Protein 2PLG (pdb70)

Radius of gyration: 21.11 Å; Cα contacts (8 Å, |Δi|>4): 577; chains: 2; bounding box: 69×54×71 Å

CATH classification: 3.30.1460.10

Nearest PDB structures (foldseek):
  2plg-assembly1_A  TM=1.002E+00  e=2.670E-29  Synechococcus elongatus
  2plg-assembly1_B  TM=9.437E-01  e=3.147E-24  Synechococcus elongatus
  3kxy-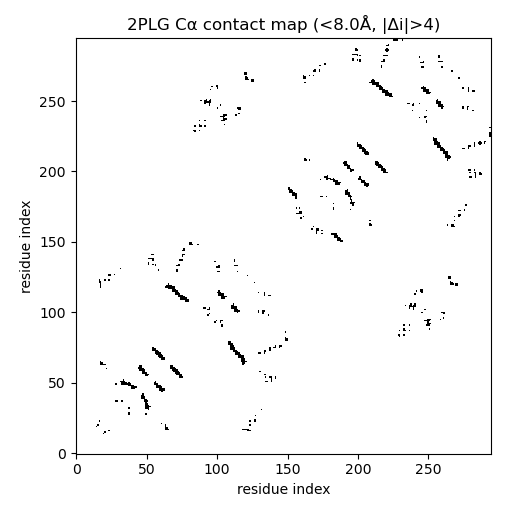assembly1_G  TM=6.150E-01  e=4.295E-05  Pseudomonas aeruginosa
  4g6t-assembly1_A  TM=5.976E-01  e=5.381E-04  Pseudomonas syringae pv. tomato str. DC3000
  3epu-assembly1_A  TM=5.842E-01  e=8.577E-03  Salmonella enterica subsp. enterica serovar Typhimurium

Structure (mmCIF, N/CA/C/O backbone):
data_2PLG
#
_entry.id   2PLG
#
_cell.length_a   98.185
_cell.length_b   98.185
_cell.length_c   144.679
_cell.angle_alpha   90.00
_cell.angle_beta   90.00
_cell.angle_gamma   90.00
#
_symmetry.space_group_name_H-M   'P 41 21 2'
#
loop_
_entity.id
_entity.type
_entity.pdbx_description
1 polymer 'Tll0839 protein'
2 water water
#
loop_
_atom_site.group_PDB
_atom_site.id
_atom_site.type_symbol
_atom_site.label_atom_id
_atom_site.label_alt_id
_atom_site.label_comp_id
_atom_site.label_asym_id
_atom_site.label_entity_id
_atom_site.label_seq_id
_atom_site.pdbx_PDB_ins_code
_atom_site.Cartn_x
_atom_site.Cartn_y
_atom_site.Cartn_z
_atom_site.occupancy
_atom_site.B_iso_or_equiv
_atom_site.auth_seq_id
_atom_site.auth_comp_id
_atom_site.auth_asym_id
_atom_site.auth_atom_id
_atom_site.pdbx_PDB_model_num
ATOM 1 N N . LEU A 1 3 ? -21.279 17.167 -31.600 1.00 49.94 3 LEU A N 1
ATOM 2 C CA . LEU A 1 3 ? -21.185 16.422 -30.308 1.00 51.21 3 LEU A CA 1
ATOM 3 C C . LEU A 1 3 ? -19.962 16.893 -29.496 1.00 51.44 3 LEU A C 1
ATOM 4 O O . LEU A 1 3 ? -18.816 16.653 -29.891 1.00 51.53 3 LEU A O 1
ATOM 9 N N . THR A 1 4 ? -20.208 17.570 -28.371 1.00 50.97 4 THR A N 1
ATOM 10 C CA . THR A 1 4 ? -19.137 18.084 -27.513 1.00 49.23 4 THR A CA 1
ATOM 11 C C . THR A 1 4 ? -18.296 16.965 -26.898 1.00 49.27 4 THR A C 1
ATOM 12 O O . THR A 1 4 ? -18.832 15.937 -26.488 1.00 48.74 4 THR A O 1
ATOM 24 N N . VAL A 1 6 ? -14.825 16.197 -24.135 1.00 41.56 6 VAL A N 1
ATOM 25 C CA . VAL A 1 6 ? -13.926 16.744 -23.133 1.00 38.37 6 VAL A CA 1
ATOM 26 C C . 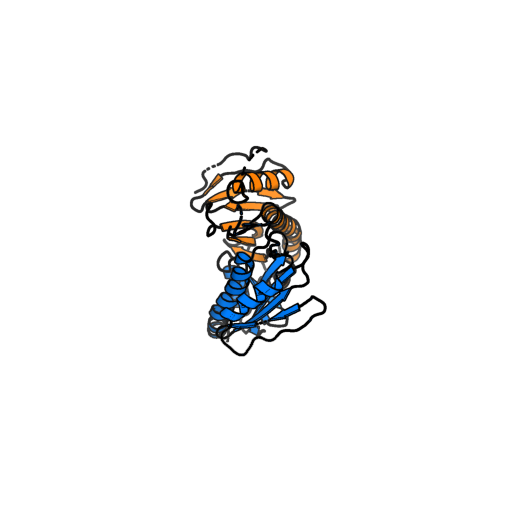VAL A 1 6 ? -12.875 15.692 -22.793 1.00 38.06 6 VAL A C 1
ATOM 27 O O . VAL A 1 6 ? -13.134 14.759 -22.033 1.00 37.50 6 VAL A O 1
ATOM 31 N N . SER A 1 7 ? -11.687 15.852 -23.374 1.00 37.90 7 SER A N 1
ATOM 32 C CA . SER A 1 7 ? -10.566 14.932 -23.158 1.00 38.36 7 SER A CA 1
ATOM 33 C C . SER A 1 7 ? -10.169 14.729 -21.706 1.00 37.02 7 SER A C 1
ATOM 34 O O . SER A 1 7 ? -9.943 13.608 -21.268 1.00 37.07 7 SER A O 1
ATOM 37 N N . GLU A 1 8 ? -10.065 15.824 -20.971 1.00 36.29 8 GLU A N 1
ATOM 38 C CA . GLU A 1 8 ? -9.654 15.765 -19.584 1.00 36.48 8 GLU A CA 1
ATOM 39 C C . GLU A 1 8 ? -10.725 16.318 -18.656 1.00 35.19 8 GLU A C 1
ATOM 40 O O . GLU A 1 8 ? -10.814 17.524 -18.450 1.00 34.87 8 GLU A O 1
ATOM 46 N N . VAL A 1 9 ? -11.531 15.423 -18.099 1.00 33.87 9 VAL A N 1
ATOM 47 C CA . VAL A 1 9 ? -12.602 15.804 -17.198 1.00 32.28 9 VAL A CA 1
ATOM 48 C C . VAL A 1 9 ? -12.055 16.426 -15.928 1.00 31.61 9 VAL A C 1
ATOM 49 O O . VAL A 1 9 ? -12.756 17.159 -15.238 1.00 31.93 9 VAL A O 1
ATOM 53 N N . GLN A 1 10 ? -10.805 16.123 -15.604 1.00 30.82 10 GLN A N 1
ATOM 54 C CA . GLN A 1 10 ? -10.182 16.700 -14.417 1.00 30.10 10 GLN A CA 1
ATOM 55 C C . GLN A 1 10 ? -8.683 16.894 -14.631 1.00 29.32 10 GLN A C 1
ATOM 56 O O . GLN A 1 10 ? -7.864 16.136 -14.125 1.00 28.19 10 GLN A O 1
ATOM 62 N N . PRO A 1 11 ? -8.314 17.935 -15.392 1.00 28.95 11 PRO A N 1
ATOM 63 C CA . PRO A 1 11 ? -6.921 18.257 -15.700 1.00 29.17 11 PRO A CA 1
ATOM 64 C C . PRO A 1 11 ? -5.976 18.331 -14.500 1.00 29.45 11 PRO A C 1
ATOM 65 O O . PRO A 1 11 ? -4.886 17.775 -14.533 1.00 30.11 11 PRO A O 1
ATOM 69 N N . VAL A 1 12 ? -6.380 19.013 -13.442 1.00 29.84 12 VAL A N 1
ATOM 70 C CA . VAL A 1 12 ? -5.528 19.102 -12.266 1.00 30.18 12 VAL A CA 1
ATOM 71 C C . VAL A 1 12 ? -6.337 18.825 -11.015 1.00 32.26 12 VAL A C 1
ATOM 72 O O . VAL A 1 12 ? -7.564 18.885 -11.018 1.00 32.70 12 VAL A O 1
ATOM 76 N N . SER A 1 13 ? -5.644 18.527 -9.935 1.00 33.79 13 SER A N 1
ATOM 77 C CA . SER A 1 13 ? -6.331 18.219 -8.711 1.00 35.56 13 SER A CA 1
ATOM 78 C C . SER A 1 13 ? -5.443 18.493 -7.515 1.00 37.17 13 SER A C 1
ATOM 79 O O . SER A 1 13 ? -4.219 18.460 -7.618 1.00 38.04 13 SER A O 1
ATOM 82 N N . PRO A 1 14 ? -6.051 18.794 -6.360 1.00 38.82 14 PRO A N 1
ATOM 83 C CA . PRO A 1 14 ? -5.242 19.061 -5.167 1.00 39.58 14 PRO A CA 1
ATOM 84 C C . PRO A 1 14 ? -4.365 17.846 -4.870 1.00 40.96 14 PRO A C 1
ATOM 85 O O . PRO A 1 14 ? -4.860 16.762 -4.559 1.00 41.25 14 PRO A O 1
ATOM 89 N N . ALA A 1 15 ? -3.058 18.033 -5.000 1.00 42.42 15 ALA A N 1
ATOM 90 C CA . ALA A 1 15 ? -2.115 16.958 -4.762 1.00 43.41 15 ALA A CA 1
ATOM 91 C C . ALA A 1 15 ? -2.132 16.586 -3.285 1.00 44.63 15 ALA A C 1
ATOM 92 O O . ALA A 1 15 ? -2.169 17.467 -2.418 1.00 45.07 15 ALA A O 1
ATOM 94 N N . SER A 1 16 ? -2.150 15.287 -2.997 1.00 45.55 16 SER A N 1
ATOM 95 C CA . SER A 1 16 ? -2.101 14.835 -1.612 1.00 46.55 16 SER A CA 1
ATOM 96 C C . SER A 1 16 ? -0.605 14.609 -1.474 1.00 46.22 16 SER A C 1
ATOM 97 O O . SER A 1 16 ? -0.075 13.554 -1.838 1.00 45.27 16 SER A O 1
ATOM 100 N N . LEU A 1 17 ? 0.063 15.650 -0.984 1.00 46.52 17 LEU A N 1
ATOM 101 C CA . LEU A 1 17 ? 1.509 15.673 -0.838 1.00 46.23 17 LEU A CA 1
ATOM 102 C C . LEU A 1 17 ? 2.118 15.035 0.401 1.00 47.57 17 LEU A C 1
ATOM 103 O O . LEU A 1 17 ? 1.766 15.381 1.540 1.00 48.04 17 LEU A O 1
ATOM 108 N N . ASP A 1 18 ? 3.052 14.116 0.171 1.00 47.81 18 ASP A N 1
ATOM 109 C CA . ASP A 1 18 ? 3.769 13.495 1.271 1.00 48.80 18 ASP A CA 1
ATOM 110 C C . ASP A 1 18 ? 4.460 14.676 1.960 1.00 47.95 18 ASP A C 1
ATOM 111 O O . ASP A 1 18 ? 5.036 15.519 1.280 1.00 47.43 18 ASP A O 1
ATOM 116 N N . ALA A 1 19 ? 4.380 14.762 3.286 1.00 47.71 19 ALA A N 1
ATOM 117 C CA . ALA A 1 19 ? 5.019 15.868 4.009 1.00 47.16 19 ALA A CA 1
ATOM 118 C C . ALA A 1 19 ? 6.349 15.396 4.599 1.00 46.54 19 ALA A C 1
ATOM 119 O O . ALA A 1 19 ? 6.511 14.211 4.920 1.00 47.04 19 ALA A O 1
ATOM 121 N N . PRO A 1 20 ? 7.326 16.311 4.745 1.00 45.04 20 PRO A N 1
ATOM 122 C CA . PRO A 1 20 ? 8.615 15.903 5.300 1.00 44.08 20 PRO A CA 1
ATOM 123 C C . PRO A 1 20 ? 8.550 15.378 6.736 1.00 43.24 20 PRO A C 1
ATOM 124 O O . PRO A 1 20 ? 9.343 14.525 7.124 1.00 42.28 20 PRO A O 1
ATOM 128 N N . LEU A 1 21 ? 7.598 15.875 7.516 1.00 42.92 21 LEU A N 1
ATOM 129 C CA . LEU A 1 21 ? 7.458 15.432 8.901 1.00 42.36 21 LEU A CA 1
ATOM 130 C C . LEU A 1 21 ? 6.918 14.004 8.980 1.00 41.72 21 LEU A C 1
ATOM 131 O O . LEU A 1 21 ? 7.545 13.125 9.578 1.00 41.85 21 LEU A O 1
ATOM 136 N N . GLU A 1 22 ? 5.753 13.774 8.381 1.00 40.32 22 GLU A N 1
ATOM 137 C CA . GLU A 1 22 ? 5.152 12.446 8.401 1.00 40.27 22 GLU A CA 1
ATOM 138 C C . GLU A 1 22 ? 5.914 11.447 7.549 1.00 38.49 22 GLU A C 1
ATOM 139 O O . GLU A 1 22 ? 5.755 10.246 7.721 1.00 38.51 22 GLU A O 1
ATOM 145 N N . ASN A 1 23 ? 6.736 11.933 6.626 1.00 36.54 23 ASN A N 1
ATOM 146 C CA . ASN A 1 23 ? 7.478 11.036 5.753 1.00 35.19 23 ASN A CA 1
ATOM 147 C C . ASN A 1 23 ? 8.988 11.116 5.889 1.00 33.40 23 ASN A C 1
ATOM 148 O O . ASN A 1 23 ? 9.710 10.865 4.929 1.00 33.27 23 ASN A O 1
ATOM 153 N N . ALA A 1 24 ? 9.475 11.450 7.076 1.00 31.52 24 ALA A N 1
ATOM 154 C CA . ALA A 1 24 ? 10.911 11.548 7.267 1.00 29.48 24 ALA A CA 1
ATOM 155 C C . ALA A 1 24 ? 11.593 10.236 6.898 1.00 28.30 24 ALA A C 1
ATOM 156 O O . ALA A 1 24 ? 12.714 10.245 6.407 1.00 27.80 24 ALA A O 1
ATOM 158 N N . VAL A 1 25 ? 10.911 9.113 7.114 1.00 27.26 25 VAL A N 1
ATOM 159 C CA . VAL A 1 25 ? 11.474 7.802 6.800 1.00 26.62 25 VAL A CA 1
ATOM 160 C C . VAL A 1 25 ? 11.844 7.628 5.330 1.00 26.99 25 VAL A C 1
ATOM 161 O O . VAL A 1 25 ? 12.989 7.314 5.007 1.00 27.16 25 VAL A O 1
ATOM 165 N N . GLU A 1 26 ? 10.880 7.815 4.438 1.00 27.52 26 GLU A N 1
ATOM 166 C CA . GLU A 1 26 ? 11.157 7.658 3.020 1.00 29.20 26 GLU A CA 1
ATOM 167 C C . GLU A 1 26 ? 12.303 8.591 2.591 1.00 28.75 26 GLU A C 1
ATOM 168 O O . GLU A 1 26 ? 13.135 8.233 1.743 1.00 28.59 26 GLU A O 1
ATOM 174 N N . ILE A 1 27 ? 12.375 9.769 3.199 1.00 27.70 27 ILE A N 1
ATOM 175 C CA . ILE A 1 27 ? 13.437 10.705 2.850 1.00 27.72 27 ILE A CA 1
ATOM 176 C C . ILE A 1 27 ? 14.794 10.244 3.354 1.00 28.51 27 ILE A C 1
ATOM 177 O O . ILE A 1 27 ? 15.776 10.297 2.618 1.00 29.99 27 ILE A O 1
ATOM 182 N N . ILE A 1 28 ? 14.855 9.796 4.604 1.00 28.15 28 ILE A N 1
ATOM 183 C CA . ILE A 1 28 ? 16.108 9.311 5.170 1.00 27.38 28 ILE A CA 1
ATOM 184 C C . ILE A 1 28 ? 16.605 8.147 4.321 1.00 27.57 28 ILE A C 1
ATOM 185 O O . ILE A 1 28 ? 17.802 8.015 4.057 1.00 29.20 28 ILE A O 1
ATOM 190 N N . GLU A 1 29 ? 15.668 7.322 3.870 1.00 28.59 29 GLU A N 1
ATOM 191 C CA . GLU A 1 29 ? 15.996 6.161 3.054 1.00 29.32 29 GLU A CA 1
ATOM 192 C C . GLU A 1 29 ? 16.565 6.477 1.671 1.00 28.16 29 GLU A C 1
ATOM 193 O O . GLU A 1 29 ? 17.539 5.850 1.247 1.00 27.09 29 GLU A O 1
ATOM 199 N N . THR A 1 30 ? 15.974 7.435 0.962 1.00 26.90 30 THR A N 1
ATOM 200 C CA . THR A 1 30 ? 16.490 7.753 -0.361 1.00 26.61 30 THR A CA 1
ATOM 201 C C . THR A 1 30 ? 17.793 8.507 -0.210 1.00 26.30 30 THR A C 1
ATOM 202 O O . THR A 1 30 ? 18.636 8.473 -1.098 1.00 27.93 30 THR A O 1
ATOM 206 N N . VAL A 1 31 ? 17.974 9.172 0.923 1.00 24.93 31 VAL A N 1
ATOM 207 C CA . VAL A 1 31 ? 19.218 9.888 1.155 1.00 24.26 31 VAL A CA 1
ATOM 208 C C . VAL A 1 31 ? 20.339 8.895 1.429 1.00 25.55 31 VAL A C 1
ATOM 209 O O . VAL A 1 31 ? 21.407 8.996 0.851 1.00 26.99 31 VAL A O 1
ATOM 213 N N . ILE A 1 32 ? 20.092 7.923 2.300 1.00 26.60 32 ILE A N 1
ATOM 214 C CA . ILE A 1 32 ? 21.106 6.928 2.624 1.00 27.06 32 ILE A CA 1
ATOM 215 C C . ILE A 1 32 ? 21.370 6.046 1.408 1.00 27.77 32 ILE A C 1
ATOM 216 O O . ILE A 1 32 ? 22.482 5.568 1.195 1.00 28.93 32 ILE A O 1
ATOM 221 N N . SER A 1 33 ? 20.336 5.841 0.608 1.00 27.60 33 SER A N 1
ATOM 222 C CA . SER A 1 33 ? 20.449 5.026 -0.591 1.00 27.79 33 SER A CA 1
ATOM 223 C C . SER A 1 33 ? 21.560 5.520 -1.518 1.00 28.09 33 SER A C 1
ATOM 224 O O . SER A 1 33 ? 22.274 4.720 -2.121 1.00 28.50 33 SER A O 1
ATOM 227 N N . SER A 1 34 ? 21.713 6.839 -1.624 1.00 28.08 34 SER A N 1
ATOM 228 C CA . SER A 1 34 ? 22.739 7.415 -2.489 1.00 27.27 34 SER A CA 1
ATOM 229 C C . SER A 1 34 ? 24.040 7.790 -1.792 1.00 27.33 34 SER A C 1
ATOM 230 O O . SER A 1 34 ? 25.096 7.811 -2.415 1.00 27.23 34 SER A O 1
ATOM 233 N N . LEU A 1 35 ? 23.971 8.073 -0.498 1.00 26.57 35 LEU A N 1
ATOM 234 C CA . LEU A 1 35 ? 25.153 8.484 0.233 1.00 25.92 35 LEU A CA 1
ATOM 235 C C . LEU A 1 35 ? 26.081 7.352 0.633 1.00 26.43 35 LEU A C 1
ATOM 236 O O . LEU A 1 35 ? 27.298 7.506 0.598 1.00 26.49 35 LEU A O 1
ATOM 241 N N . HIS A 1 36 ? 25.513 6.208 0.992 1.00 26.48 36 HIS A N 1
ATOM 242 C CA . HIS A 1 36 ? 26.322 5.083 1.435 1.00 27.16 36 HIS A CA 1
ATOM 243 C C . HIS A 1 36 ? 27.277 4.521 0.392 1.00 28.82 36 HIS A C 1
ATOM 244 O O . HIS A 1 36 ? 26.965 4.442 -0.792 1.00 28.47 36 HIS A O 1
ATOM 251 N N . GLN A 1 37 ? 28.460 4.156 0.871 1.00 30.39 37 GLN A N 1
ATOM 252 C CA . GLN A 1 37 ? 29.522 3.572 0.071 1.00 32.14 37 GLN A CA 1
ATOM 253 C C . GLN A 1 37 ? 29.952 2.316 0.819 1.00 33.14 37 GLN A C 1
ATOM 254 O O . GLN A 1 37 ? 31.010 2.292 1.447 1.00 36.28 37 GLN A O 1
ATOM 260 N N . GLY A 1 38 ? 29.134 1.278 0.784 1.00 33.21 38 GLY A N 1
ATOM 261 C CA . GLY A 1 38 ? 29.502 0.058 1.477 1.00 31.75 38 GLY A CA 1
ATOM 262 C C . GLY A 1 38 ? 28.451 -1.015 1.304 1.00 31.52 38 GLY A C 1
ATOM 263 O O . GLY A 1 38 ? 27.820 -1.108 0.249 1.00 31.96 38 GLY A O 1
ATOM 264 N N . ASP A 1 39 ? 28.254 -1.824 2.339 1.00 30.77 39 ASP A N 1
ATOM 265 C CA . ASP A 1 39 ? 27.263 -2.883 2.279 1.00 29.35 39 ASP A CA 1
ATOM 266 C C . ASP A 1 39 ? 25.874 -2.298 2.254 1.00 28.85 39 ASP A C 1
ATOM 267 O O . ASP A 1 39 ? 25.680 -1.129 2.571 1.00 31.20 39 ASP A O 1
ATOM 272 N N . ALA A 1 40 ? 24.904 -3.105 1.857 1.00 27.23 40 ALA A N 1
ATOM 273 C CA . ALA A 1 40 ? 23.537 -2.636 1.848 1.00 26.14 40 ALA A CA 1
ATOM 274 C C . ALA A 1 40 ? 23.282 -2.158 3.273 1.00 26.53 40 ALA A C 1
ATOM 275 O O . ALA A 1 40 ? 23.510 -2.892 4.233 1.00 27.67 40 ALA A O 1
ATOM 277 N N . PRO A 1 41 ? 22.854 -0.902 3.431 1.00 25.95 41 PRO A N 1
ATOM 278 C CA . PRO A 1 41 ? 22.584 -0.380 4.767 1.00 25.34 41 PRO A CA 1
ATOM 279 C C . PRO A 1 41 ? 21.679 -1.312 5.574 1.00 25.13 41 PRO A C 1
ATOM 280 O O . PRO A 1 41 ? 20.876 -2.054 5.016 1.00 24.54 41 PRO A O 1
ATOM 284 N N . LEU A 1 42 ? 21.817 -1.263 6.890 1.00 24.87 42 LEU A N 1
ATOM 285 C CA . LEU A 1 42 ? 21.011 -2.087 7.769 1.00 25.66 42 LEU A CA 1
ATOM 286 C C . LEU A 1 42 ? 19.968 -1.206 8.444 1.00 26.90 42 LEU A C 1
ATOM 287 O O . LEU A 1 42 ? 20.130 0.007 8.516 1.00 27.61 42 LEU A O 1
ATOM 292 N N . VAL A 1 43 ? 18.889 -1.805 8.925 1.00 27.68 43 VAL A N 1
ATOM 293 C CA . VAL A 1 43 ? 17.851 -1.045 9.607 1.00 28.35 43 VAL A CA 1
ATOM 294 C C . VAL A 1 43 ? 17.314 -1.862 10.784 1.00 30.78 43 VAL A C 1
ATOM 295 O O . VAL A 1 43 ? 17.251 -3.088 10.718 1.00 31.22 43 VAL A O 1
ATOM 299 N N . GLY A 1 44 ? 16.943 -1.176 11.860 1.00 32.73 44 GLY A N 1
ATOM 300 C CA . GLY A 1 44 ? 16.417 -1.844 13.034 1.00 35.43 44 GLY A CA 1
ATOM 301 C C . GLY A 1 44 ? 15.530 -0.924 13.853 1.00 39.26 44 GLY A C 1
ATOM 302 O O . GLY A 1 44 ? 15.337 0.235 13.498 1.00 38.86 44 GLY A O 1
ATOM 303 N N . GLN A 1 45 ? 14.985 -1.447 14.947 1.00 43.45 45 GLN A N 1
ATOM 304 C CA . GLN A 1 45 ? 14.117 -0.693 15.856 1.00 46.76 45 GLN A CA 1
ATOM 305 C C . GLN A 1 45 ? 14.729 -0.617 17.258 1.00 48.97 45 GLN A C 1
ATOM 306 O O . GLN A 1 45 ? 15.151 -1.629 17.817 1.00 50.10 45 GLN A O 1
ATOM 312 N N . THR A 1 46 ? 14.785 0.588 17.814 1.00 51.44 46 THR A N 1
ATOM 313 C CA . THR A 1 46 ? 15.305 0.806 19.161 1.00 53.96 46 THR A CA 1
ATOM 314 C C . THR A 1 46 ? 14.111 1.296 19.990 1.00 55.63 46 THR A C 1
ATOM 315 O O . THR A 1 46 ? 13.093 1.723 19.415 1.00 55.42 46 THR A O 1
ATOM 319 N N . ASP A 1 47 ? 14.198 1.222 21.323 1.00 56.87 47 ASP A N 1
ATOM 320 C CA . ASP A 1 47 ? 13.061 1.707 22.108 1.00 57.64 47 ASP A CA 1
ATOM 321 C C . ASP A 1 47 ? 12.887 3.196 21.825 1.00 56.77 47 ASP A C 1
ATOM 322 O O . ASP A 1 47 ? 11.798 3.757 22.006 1.00 56.69 47 ASP A O 1
ATOM 327 N N . SER A 1 48 ? 13.959 3.824 21.349 1.00 54.95 48 SER A N 1
ATOM 328 C CA . SER A 1 48 ? 13.913 5.235 21.008 1.00 53.43 48 SER A CA 1
ATOM 329 C C . SER A 1 48 ? 13.550 5.447 19.529 1.00 50.86 48 SER A C 1
ATOM 330 O O . SER A 1 48 ? 13.671 6.566 19.036 1.00 51.75 48 SER A O 1
ATOM 333 N N . GLY A 1 49 ? 13.129 4.389 18.826 1.00 47.53 49 GLY A N 1
ATOM 334 C CA . GLY A 1 49 ? 12.725 4.535 17.428 1.00 43.43 49 GLY A CA 1
ATOM 335 C C . GLY A 1 49 ? 13.438 3.746 16.335 1.00 40.89 49 GLY A C 1
ATOM 336 O O . GLY A 1 49 ? 14.236 2.864 16.606 1.00 41.56 49 GLY A O 1
ATOM 337 N N . LYS A 1 50 ? 13.136 4.060 15.081 1.00 38.63 50 LYS A N 1
ATOM 338 C CA . LYS A 1 50 ? 13.767 3.398 13.939 1.00 36.19 50 LYS A CA 1
ATOM 339 C C . LYS A 1 50 ? 15.252 3.817 13.887 1.00 34.00 50 LYS A C 1
ATOM 340 O O . LYS A 1 50 ? 15.612 4.899 14.342 1.00 33.89 50 LYS A O 1
ATOM 346 N N . ILE A 1 51 ? 16.117 2.967 13.344 1.00 30.99 51 ILE A N 1
ATOM 347 C CA . ILE A 1 51 ? 17.533 3.308 13.261 1.00 29.25 51 ILE A CA 1
ATOM 348 C C . ILE A 1 51 ? 18.187 2.669 12.043 1.00 27.87 51 ILE A C 1
ATOM 349 O O . ILE A 1 51 ? 17.879 1.541 11.690 1.00 27.39 51 ILE A O 1
ATOM 354 N N . TRP A 1 52 ? 19.080 3.405 11.393 1.00 27.36 52 TRP A N 1
ATOM 355 C CA . TRP A 1 52 ? 19.768 2.907 10.205 1.00 25.25 52 TRP A CA 1
ATOM 356 C C . TRP A 1 52 ? 21.274 2.936 10.386 1.00 26.28 52 TRP A C 1
ATOM 357 O O . TRP A 1 52 ? 21.809 3.838 11.028 1.00 26.05 52 TRP A O 1
ATOM 376 N N . PHE A 1 54 ? 24.941 2.537 8.114 1.00 25.56 54 PHE A N 1
ATOM 377 C CA . PHE A 1 54 ? 25.581 2.468 6.806 1.00 23.60 54 PHE A CA 1
ATOM 378 C C . PHE A 1 54 ? 27.023 2.935 6.899 1.00 24.62 54 PHE A C 1
ATOM 379 O O . PHE A 1 54 ? 27.473 3.422 7.940 1.00 24.17 54 PHE A O 1
ATOM 387 N N . ARG A 1 55 ? 27.754 2.767 5.806 1.00 25.92 55 ARG A N 1
ATOM 388 C CA . ARG A 1 55 ? 29.146 3.168 5.756 1.00 26.52 55 ARG A CA 1
ATOM 389 C C . ARG A 1 55 ? 29.404 4.279 4.754 1.00 26.35 55 ARG A C 1
ATOM 390 O O . ARG A 1 55 ? 28.892 4.265 3.642 1.00 27.24 55 ARG A O 1
ATOM 398 N N . TYR A 1 56 ? 30.191 5.258 5.172 1.00 25.99 56 TYR A N 1
ATOM 399 C CA . TYR A 1 56 ? 30.573 6.352 4.303 1.00 25.51 56 TYR A CA 1
ATOM 400 C C . TYR A 1 56 ? 32.075 6.468 4.477 1.00 24.45 56 TYR A C 1
ATOM 401 O O . TYR A 1 56 ? 32.554 6.793 5.556 1.00 23.31 56 TYR A O 1
ATOM 410 N N . GLY A 1 57 ? 32.820 6.202 3.413 1.00 24.45 57 GLY A N 1
ATOM 411 C CA . GLY A 1 57 ? 34.263 6.260 3.511 1.00 24.09 57 GLY A CA 1
ATOM 412 C C . GLY A 1 57 ? 34.704 5.220 4.522 1.00 25.52 57 GLY A C 1
ATOM 413 O O . GLY A 1 57 ? 34.303 4.052 4.446 1.00 24.49 57 GLY A O 1
ATOM 414 N N . SER A 1 58 ? 35.508 5.652 5.486 1.00 25.05 58 SER A N 1
ATOM 415 C CA . SER A 1 58 ? 36.019 4.770 6.517 1.00 25.74 58 SER A CA 1
ATOM 416 C C . SER A 1 58 ? 35.167 4.763 7.789 1.00 27.07 58 SER A C 1
ATOM 417 O O . SER A 1 58 ? 35.493 4.063 8.744 1.00 28.01 58 SER A O 1
ATOM 420 N N . ALA A 1 59 ? 34.071 5.518 7.795 1.00 25.44 59 ALA A N 1
ATOM 421 C CA . ALA A 1 59 ? 33.220 5.616 8.979 1.00 23.53 59 ALA A CA 1
ATOM 422 C C . ALA A 1 59 ? 31.876 4.897 8.910 1.00 22.83 59 ALA A C 1
ATOM 423 O O . ALA A 1 59 ? 31.341 4.647 7.837 1.00 21.62 59 ALA A O 1
ATOM 425 N N . GLU A 1 60 ? 31.350 4.568 10.088 1.00 23.58 60 GLU A N 1
ATOM 426 C CA . GLU A 1 60 ? 30.061 3.897 10.242 1.00 23.64 60 GLU A CA 1
ATOM 427 C C . GLU A 1 60 ? 29.152 5.004 10.755 1.00 23.90 60 GLU A C 1
ATOM 428 O O . GLU A 1 60 ? 29.468 5.671 11.737 1.00 23.07 60 GLU A O 1
ATOM 434 N N . VAL A 1 61 ? 28.029 5.204 10.081 1.00 23.98 61 VAL A N 1
ATOM 435 C CA . VAL A 1 61 ? 27.109 6.265 10.447 1.00 23.62 61 VAL A CA 1
ATOM 436 C C . VAL A 1 61 ? 25.751 5.761 10.919 1.00 23.80 61 VAL A C 1
ATOM 437 O O . VAL A 1 61 ? 25.153 4.877 10.325 1.00 24.39 61 VAL A O 1
ATOM 441 N N . PHE A 1 62 ? 25.270 6.350 12.002 1.00 23.83 62 PHE A N 1
ATOM 442 C CA . PHE A 1 62 ? 23.999 5.964 12.577 1.00 23.49 62 PHE A CA 1
ATOM 443 C C . PHE A 1 62 ? 22.982 7.075 12.438 1.00 23.41 62 PHE A C 1
ATOM 444 O O . PHE A 1 62 ? 23.292 8.241 12.663 1.00 25.03 62 PHE A O 1
ATOM 452 N N . VAL A 1 63 ? 21.771 6.703 12.043 1.00 22.45 63 VAL A N 1
ATOM 453 C CA . VAL A 1 63 ? 20.678 7.650 11.900 1.00 22.72 63 VAL A CA 1
ATOM 454 C C . VAL A 1 63 ? 19.494 7.071 12.658 1.00 24.56 63 VAL A C 1
ATOM 455 O O . VAL A 1 63 ? 19.112 5.924 12.437 1.00 25.18 63 VAL A O 1
ATOM 459 N N . GLN A 1 64 ? 18.926 7.872 13.555 1.00 25.52 64 GLN A N 1
ATOM 460 C CA . GLN A 1 64 ? 17.788 7.450 14.368 1.00 26.01 64 GLN A CA 1
ATOM 461 C C . GLN A 1 64 ? 16.634 8.448 14.321 1.00 25.45 64 GLN A C 1
ATOM 462 O O . GLN A 1 64 ? 16.827 9.641 14.516 1.00 25.09 64 GLN A O 1
ATOM 468 N N . LEU A 1 65 ? 15.435 7.942 14.060 1.00 25.85 65 LEU A N 1
ATOM 469 C CA . LEU A 1 65 ? 14.229 8.757 14.000 1.00 26.74 65 LEU A CA 1
ATOM 470 C C . LEU A 1 65 ? 13.260 8.236 15.073 1.00 29.02 65 LEU A C 1
ATOM 471 O O . LEU A 1 65 ? 12.632 7.192 14.900 1.00 29.95 65 LEU A O 1
ATOM 476 N N . SER A 1 66 ? 13.127 8.966 16.175 1.00 29.28 66 SER A N 1
ATOM 477 C CA . SER A 1 66 ? 12.267 8.536 17.272 1.00 29.95 66 SER A CA 1
ATOM 478 C C . SER A 1 66 ? 10.758 8.649 17.041 1.00 30.82 66 SER A C 1
ATOM 479 O O . SER A 1 66 ? 9.969 8.283 17.908 1.00 32.08 66 SER A O 1
ATOM 482 N N . GLY A 1 67 ? 10.347 9.135 15.878 1.00 31.41 67 GLY A N 1
ATOM 483 C CA . GLY A 1 67 ? 8.924 9.263 15.614 1.00 31.02 67 GLY A CA 1
ATOM 484 C C . GLY A 1 67 ? 8.638 10.333 14.582 1.00 32.18 67 GLY A C 1
ATOM 485 O O . GLY A 1 67 ? 9.572 10.905 14.018 1.00 32.70 67 GLY A O 1
ATOM 486 N N . HIS A 1 68 ? 7.364 10.614 14.321 1.00 32.08 68 HIS A N 1
ATOM 487 C CA . HIS A 1 68 ? 7.052 11.638 13.341 1.00 33.74 68 HIS A CA 1
ATOM 488 C C . HIS A 1 68 ? 6.219 12.821 13.841 1.00 33.18 68 HIS A C 1
ATOM 489 O O . HIS A 1 68 ? 5.371 13.345 13.113 1.00 33.50 68 HIS A O 1
ATOM 496 N N . THR A 1 69 ? 6.444 13.244 15.081 1.00 31.93 69 THR A N 1
ATOM 497 C CA . THR A 1 69 ? 5.743 14.423 15.572 1.00 32.00 69 THR A CA 1
ATOM 498 C C . THR A 1 69 ? 6.797 15.523 15.739 1.00 31.55 69 THR A C 1
ATOM 499 O O . THR A 1 69 ? 7.985 15.246 15.863 1.00 30.17 69 THR A O 1
ATOM 503 N N . GLU A 1 70 ? 6.362 16.771 15.719 1.00 31.95 70 GLU A N 1
ATOM 504 C CA . GLU A 1 70 ? 7.283 17.887 15.869 1.00 33.33 70 GLU A CA 1
ATOM 505 C C . GLU A 1 70 ? 8.221 17.764 17.071 1.00 32.73 70 GLU A C 1
ATOM 506 O O . GLU A 1 70 ? 9.372 18.191 17.007 1.00 31.30 70 GLU A O 1
ATOM 512 N N . GLU A 1 71 ? 7.738 17.175 18.159 1.00 32.51 71 GLU A N 1
ATOM 513 C CA . GLU A 1 71 ? 8.558 17.032 19.353 1.00 32.59 71 GLU A CA 1
ATOM 514 C C . GLU A 1 71 ? 9.566 15.890 19.265 1.00 31.91 71 GLU A C 1
ATOM 515 O O . GLU A 1 71 ? 10.410 15.730 20.147 1.00 31.02 71 GLU A O 1
ATOM 521 N N . ASP A 1 72 ? 9.477 15.089 18.209 1.00 31.03 72 ASP A N 1
ATOM 522 C CA . ASP A 1 72 ? 10.400 13.974 18.035 1.00 30.97 72 ASP A CA 1
ATOM 523 C C . ASP A 1 72 ? 11.801 14.394 17.584 1.00 30.16 72 ASP A C 1
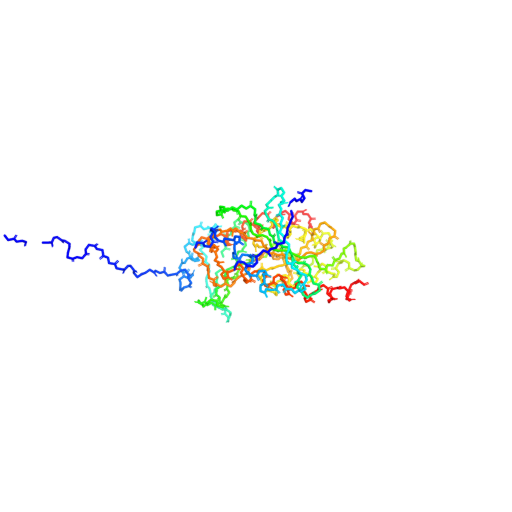ATOM 524 O O . ASP A 1 72 ? 12.018 15.535 17.164 1.00 29.78 72 ASP A O 1
ATOM 529 N N . PHE A 1 73 ? 12.746 13.464 17.673 1.00 28.72 73 PHE A N 1
ATOM 530 C CA . PHE A 1 73 ? 14.130 13.744 17.325 1.00 27.12 73 PHE A CA 1
ATOM 531 C C . PHE A 1 73 ? 14.699 12.956 16.147 1.00 27.40 73 PHE A C 1
ATOM 532 O O . PHE A 1 73 ? 14.322 11.817 15.899 1.00 28.52 73 PHE A O 1
ATOM 540 N N . LEU A 1 74 ? 15.614 13.594 15.426 1.00 26.14 74 LEU A N 1
ATOM 541 C CA . LEU A 1 74 ? 16.343 12.978 14.328 1.00 23.73 74 LEU A CA 1
ATOM 542 C C . LEU A 1 74 ? 17.760 13.088 14.862 1.00 23.18 74 LEU A C 1
ATOM 543 O O . LEU A 1 74 ? 18.254 14.186 15.074 1.00 21.91 74 LEU A O 1
ATOM 548 N N . THR A 1 75 ? 18.404 11.955 15.103 1.00 23.75 75 THR A N 1
ATOM 549 C CA . THR A 1 75 ? 19.751 11.968 15.645 1.00 23.89 75 THR A CA 1
ATOM 550 C C . THR A 1 75 ? 20.698 11.189 14.749 1.00 24.03 75 THR A C 1
ATOM 551 O O . THR A 1 75 ? 20.449 10.036 14.419 1.00 24.09 75 THR A O 1
ATOM 555 N N . ILE A 1 76 ? 21.789 11.841 14.364 1.00 23.31 76 ILE A N 1
ATOM 556 C CA . ILE A 1 76 ? 22.783 11.253 13.480 1.00 22.41 76 ILE A CA 1
ATOM 557 C C . ILE A 1 76 ? 24.142 11.316 14.149 1.00 23.51 76 ILE A C 1
ATOM 558 O O . ILE A 1 76 ? 24.569 12.381 14.603 1.00 24.49 76 ILE A O 1
ATOM 563 N N . TRP A 1 77 ? 24.825 10.179 14.212 1.00 22.55 77 TRP A N 1
ATOM 564 C CA . TRP A 1 77 ? 26.130 10.149 14.841 1.00 21.42 77 TRP A CA 1
ATOM 565 C C . TRP A 1 77 ? 27.060 9.113 14.228 1.00 22.06 77 TRP A C 1
ATOM 566 O O . TRP A 1 77 ? 26.640 8.244 13.471 1.00 22.37 77 TRP A O 1
ATOM 577 N N . SER A 1 78 ? 28.341 9.239 14.549 1.00 22.61 78 SER A N 1
ATOM 578 C CA . SER A 1 78 ? 29.357 8.334 14.047 1.00 23.41 78 SER A CA 1
ATOM 579 C C . SER A 1 78 ? 30.602 8.378 14.924 1.00 24.60 78 SER A C 1
ATOM 580 O O . SER A 1 78 ? 31.239 9.420 15.062 1.00 25.24 78 SER A O 1
ATOM 583 N N . PRO A 1 79 ? 30.961 7.238 15.537 1.00 26.13 79 PRO A N 1
ATOM 584 C CA . PRO A 1 79 ? 32.141 7.159 16.402 1.00 27.44 79 PRO A CA 1
ATOM 585 C C . PRO A 1 79 ? 33.406 7.330 15.568 1.00 28.41 79 PRO A C 1
ATOM 586 O O . PRO A 1 79 ? 33.578 6.649 14.569 1.00 29.57 79 PRO A O 1
ATOM 590 N N . VAL A 1 80 ? 34.288 8.236 15.986 1.00 28.99 80 VAL A N 1
ATOM 591 C CA . VAL A 1 80 ? 35.514 8.528 15.243 1.00 29.80 80 VAL A CA 1
ATOM 592 C C . VAL A 1 80 ? 36.841 8.201 15.934 1.00 30.95 80 VAL A C 1
ATOM 593 O O . VAL A 1 80 ? 37.886 8.184 15.286 1.00 31.10 80 VAL A O 1
ATOM 597 N N . LEU A 1 81 ? 36.820 7.948 17.238 1.00 31.98 81 LEU A N 1
ATOM 598 C CA . LEU A 1 81 ? 38.060 7.633 17.934 1.00 32.79 81 LEU A CA 1
ATOM 599 C C . LEU A 1 81 ? 37.854 6.961 19.288 1.00 34.73 81 LEU A C 1
ATOM 600 O O . LEU A 1 81 ? 37.207 7.516 20.183 1.00 34.89 81 LEU A O 1
ATOM 605 N N . PRO A 1 82 ? 38.406 5.745 19.456 1.00 36.05 82 PRO A N 1
ATOM 606 C CA . PRO A 1 82 ? 38.262 5.025 20.727 1.00 36.47 82 PRO A CA 1
ATOM 607 C C . PRO A 1 82 ? 39.154 5.618 21.813 1.00 36.73 82 PRO A C 1
ATOM 608 O O . PRO A 1 82 ? 40.303 5.995 21.551 1.00 37.54 82 PRO A O 1
ATOM 612 N N . LEU A 1 83 ? 38.603 5.715 23.022 1.00 37.47 83 LEU A N 1
ATOM 613 C CA . LEU A 1 83 ? 39.315 6.255 24.181 1.00 38.95 83 LEU A CA 1
ATOM 614 C C . LEU A 1 83 ? 39.615 5.117 25.170 1.00 40.96 83 LEU A C 1
ATOM 615 O O . LEU A 1 83 ? 39.040 4.029 25.070 1.00 41.28 83 LEU A O 1
ATOM 620 N N . PRO A 1 84 ? 40.514 5.353 26.145 1.00 42.62 84 PRO A N 1
ATOM 621 C CA . PRO A 1 84 ? 41.263 6.593 26.389 1.00 42.27 84 PRO A CA 1
ATOM 622 C C . PRO A 1 84 ? 42.366 6.782 25.371 1.00 42.26 84 PRO A C 1
ATOM 623 O O . PRO A 1 84 ? 42.564 5.947 24.491 1.00 42.09 84 PRO A O 1
ATOM 627 N N . VAL A 1 85 ? 43.087 7.885 25.504 1.00 42.94 85 VAL A N 1
ATOM 628 C CA . VAL A 1 85 ? 44.182 8.211 24.606 1.00 42.93 85 VAL A CA 1
ATOM 629 C C . VAL A 1 85 ? 45.299 8.755 25.502 1.00 43.36 85 VAL A C 1
ATOM 630 O O . VAL A 1 85 ? 45.035 9.194 26.623 1.00 42.85 85 VAL A O 1
ATOM 634 N N . ALA A 1 86 ? 46.540 8.708 25.030 1.00 43.86 86 ALA A N 1
ATOM 635 C CA . ALA A 1 86 ? 47.673 9.173 25.835 1.00 45.29 86 ALA A CA 1
ATOM 636 C C . ALA A 1 86 ? 47.550 10.628 26.290 1.00 46.24 86 ALA A C 1
ATOM 637 O O . ALA A 1 86 ? 47.722 10.936 27.473 1.00 46.55 86 ALA A O 1
ATOM 639 N N . ASP A 1 87 ? 47.256 11.525 25.358 1.00 46.39 87 ASP A N 1
ATOM 640 C CA . ASP A 1 87 ? 47.127 12.932 25.708 1.00 46.32 87 ASP A CA 1
ATOM 641 C C . ASP A 1 87 ? 45.688 13.433 25.506 1.00 46.14 87 ASP A C 1
ATOM 642 O O . ASP A 1 87 ? 45.389 14.128 24.536 1.00 46.00 87 ASP A O 1
ATOM 647 N N . GLU A 1 88 ? 44.802 13.080 26.429 1.00 45.54 88 GLU A N 1
ATOM 648 C CA . GLU A 1 88 ? 43.412 13.495 26.332 1.00 45.82 88 GLU A CA 1
ATOM 649 C C . GLU A 1 88 ? 43.196 15.008 26.382 1.00 45.18 88 GLU A C 1
ATOM 650 O O . GLU A 1 88 ? 42.247 15.522 25.792 1.00 45.76 88 GLU A O 1
ATOM 656 N N . LEU A 1 89 ? 44.064 15.728 27.082 1.00 44.32 89 LEU A N 1
ATOM 657 C CA . LEU A 1 89 ? 43.909 17.175 27.182 1.00 42.62 89 LEU A CA 1
ATOM 658 C C . LEU A 1 89 ? 44.088 17.826 25.815 1.00 41.07 89 LEU A C 1
ATOM 659 O O . LEU A 1 89 ? 43.251 18.619 25.378 1.00 41.56 89 LEU A O 1
ATOM 664 N N . ALA A 1 90 ? 45.173 17.488 25.131 1.00 38.86 90 ALA A N 1
ATOM 665 C CA . ALA A 1 90 ? 45.417 18.058 23.815 1.00 37.54 90 ALA A CA 1
ATOM 666 C C . ALA A 1 90 ? 44.317 17.633 22.840 1.00 37.40 90 ALA A C 1
ATOM 667 O O . ALA A 1 90 ? 44.040 18.340 21.869 1.00 38.90 90 ALA A O 1
ATOM 669 N N . LEU A 1 91 ? 43.696 16.484 23.103 1.00 36.20 91 LEU A N 1
ATOM 670 C CA . LEU A 1 91 ? 42.623 15.974 22.254 1.00 35.70 91 LEU A CA 1
ATOM 671 C C . LEU A 1 91 ? 41.341 16.757 22.498 1.00 35.21 91 LEU A C 1
ATOM 672 O O . LEU A 1 91 ? 40.762 17.347 21.580 1.00 34.01 91 LEU A O 1
ATOM 677 N N . TYR A 1 92 ? 40.903 16.755 23.748 1.00 34.91 92 TYR A N 1
ATOM 678 C CA . TYR A 1 92 ? 39.686 17.447 24.110 1.00 36.40 92 TYR A CA 1
ATOM 679 C C . TYR A 1 92 ? 39.711 18.930 23.729 1.00 36.83 92 TYR A C 1
ATOM 680 O O . TYR A 1 92 ? 38.706 19.475 23.277 1.00 36.71 92 TYR A O 1
ATOM 689 N N . ARG A 1 93 ? 40.853 19.587 23.889 1.00 38.00 93 ARG A N 1
ATOM 690 C CA . ARG A 1 93 ? 40.920 20.995 23.529 1.00 38.62 93 ARG A CA 1
ATOM 691 C C . ARG A 1 93 ? 40.786 21.192 22.019 1.00 37.87 93 ARG A C 1
ATOM 692 O O . ARG A 1 93 ? 40.297 22.229 21.565 1.00 37.31 93 ARG A O 1
ATOM 700 N N . LYS A 1 94 ? 41.228 20.209 21.239 1.00 36.59 94 LYS A N 1
ATOM 701 C CA . LYS A 1 94 ? 41.125 20.320 19.787 1.00 36.03 94 LYS A CA 1
ATOM 702 C C . LYS A 1 94 ? 39.670 20.111 19.370 1.00 35.36 94 LYS A C 1
ATOM 703 O O . LYS A 1 94 ? 39.118 20.878 18.581 1.00 35.18 94 LYS A O 1
ATOM 709 N N . LEU A 1 95 ? 39.064 19.058 19.909 1.00 33.75 95 LEU A N 1
ATOM 710 C CA . LEU A 1 95 ? 37.684 18.739 19.612 1.00 32.38 95 LEU A CA 1
ATOM 711 C C . LEU A 1 95 ? 36.818 19.949 19.925 1.00 31.65 95 LEU A C 1
ATOM 712 O O . LEU A 1 95 ? 35.962 20.325 19.129 1.00 33.32 95 LEU A O 1
ATOM 717 N N . LEU A 1 96 ? 37.047 20.579 21.069 1.00 29.50 96 LEU A N 1
ATOM 718 C CA . LEU A 1 96 ? 36.257 21.746 21.428 1.00 27.84 96 LEU A CA 1
ATOM 719 C C . LEU A 1 96 ? 36.556 22.979 20.579 1.00 27.65 96 LEU A C 1
ATOM 720 O O . LEU A 1 96 ? 35.683 23.811 20.373 1.00 28.46 96 LEU A O 1
ATOM 725 N N . THR A 1 97 ? 37.780 23.104 20.084 1.00 27.80 97 THR A N 1
ATOM 726 C CA . THR A 1 97 ? 38.132 24.245 19.248 1.00 26.83 97 THR A CA 1
ATOM 727 C C . THR A 1 97 ? 37.485 24.064 17.881 1.00 27.97 97 THR A C 1
ATOM 728 O O . THR A 1 97 ? 36.993 25.022 17.278 1.00 28.62 97 THR A O 1
ATOM 732 N N . LEU A 1 98 ? 37.498 22.823 17.397 1.00 27.77 98 LEU A N 1
ATOM 733 C CA . LEU A 1 98 ? 36.891 22.481 16.118 1.00 26.31 98 LEU A CA 1
ATOM 734 C C . LEU A 1 98 ? 35.378 22.705 16.208 1.00 25.86 98 LEU A C 1
ATOM 735 O O . LEU A 1 98 ? 34.735 23.096 15.231 1.00 25.52 98 LEU A O 1
ATOM 740 N N . ASN A 1 99 ? 34.819 22.452 17.389 1.00 25.14 99 ASN A N 1
ATOM 741 C CA . ASN A 1 99 ? 33.395 22.624 17.615 1.00 25.88 99 ASN A CA 1
ATOM 742 C C . ASN A 1 99 ? 32.925 24.058 17.395 1.00 26.23 99 ASN A C 1
ATOM 743 O O . ASN A 1 99 ? 31.728 24.347 17.465 1.00 26.94 99 ASN A O 1
ATOM 748 N N . TRP A 1 100 ? 33.870 24.955 17.144 1.00 25.79 100 TRP A N 1
ATOM 749 C CA . TRP A 1 100 ? 33.545 26.350 16.898 1.00 24.02 100 TRP A CA 1
ATOM 750 C C . TRP A 1 100 ? 33.411 26.628 15.401 1.00 23.26 100 TRP A C 1
ATOM 751 O O . TRP A 1 100 ? 34.395 26.823 14.697 1.00 22.47 100 TRP A O 1
ATOM 762 N N . LEU A 1 101 ? 32.161 26.618 14.941 1.00 24.61 101 LEU A N 1
ATOM 763 C CA . LEU A 1 101 ? 31.770 26.872 13.552 1.00 23.98 101 LEU A CA 1
ATOM 764 C C . LEU A 1 101 ? 32.195 25.806 12.544 1.00 23.67 101 LEU A C 1
ATOM 765 O O . LEU A 1 101 ? 31.407 25.410 11.698 1.00 24.53 101 LEU A O 1
ATOM 770 N N . THR A 1 102 ? 33.435 25.342 12.646 1.00 24.29 102 THR A N 1
ATOM 771 C CA . THR A 1 102 ? 33.991 24.344 11.733 1.00 25.28 102 THR A CA 1
ATOM 772 C C . THR A 1 102 ? 33.177 23.053 11.526 1.00 26.33 102 THR A C 1
ATOM 773 O O . THR A 1 102 ? 33.217 22.458 10.448 1.00 27.48 102 THR A O 1
ATOM 777 N N . THR A 1 103 ? 32.447 22.620 12.548 1.00 25.21 103 THR A N 1
ATOM 778 C CA . THR A 1 103 ? 31.644 21.407 12.450 1.00 24.71 103 THR A CA 1
ATOM 779 C C . THR A 1 103 ? 30.208 21.672 11.998 1.00 25.14 103 THR A C 1
ATOM 780 O O . THR A 1 103 ? 29.412 20.743 11.851 1.00 24.55 103 THR A O 1
ATOM 784 N N . PHE A 1 104 ? 29.889 22.944 11.778 1.00 25.07 104 PHE A N 1
ATOM 785 C CA . PHE A 1 104 ? 28.562 23.353 11.344 1.00 24.43 104 PHE A CA 1
ATOM 786 C C . PHE A 1 104 ? 27.453 22.906 12.306 1.00 24.95 104 PHE A C 1
ATOM 787 O O . PHE A 1 104 ? 27.522 23.191 13.495 1.00 25.42 104 PHE A O 1
ATOM 795 N N . GLU A 1 105 ? 26.438 22.209 11.802 1.00 24.57 105 GLU A N 1
ATOM 796 C CA . GLU A 1 105 ? 25.325 21.755 12.645 1.00 25.13 105 GLU A CA 1
ATOM 797 C C . GLU A 1 105 ? 25.660 20.595 13.577 1.00 25.33 105 GLU A C 1
ATOM 798 O O . GLU A 1 105 ? 24.923 20.308 14.530 1.00 27.22 105 GLU A O 1
ATOM 804 N N . ALA A 1 106 ? 26.761 19.918 13.290 1.00 24.30 106 ALA A N 1
ATOM 805 C CA . ALA A 1 106 ? 27.190 18.799 14.094 1.00 24.05 106 ALA A CA 1
ATOM 806 C C . ALA A 1 106 ? 28.275 19.284 15.045 1.00 24.21 106 ALA A C 1
ATOM 807 O O . ALA A 1 106 ? 28.622 20.466 15.040 1.00 25.40 106 ALA A O 1
ATOM 809 N N . HIS A 1 107 ? 28.797 18.379 15.864 1.00 23.94 107 HIS A N 1
ATOM 810 C CA . HIS A 1 107 ? 29.869 18.713 16.802 1.00 25.32 107 HIS A CA 1
ATOM 811 C C . HIS A 1 107 ? 30.458 17.446 17.412 1.00 25.65 107 HIS A C 1
ATOM 812 O O . HIS A 1 107 ? 29.864 16.373 17.314 1.00 25.78 107 HIS A O 1
ATOM 819 N N . PHE A 1 108 ? 31.620 17.569 18.042 1.00 25.30 108 PHE A N 1
ATOM 820 C CA . PHE A 1 108 ? 32.254 16.425 18.682 1.00 24.53 108 PHE A CA 1
ATOM 821 C C . PHE A 1 108 ? 31.732 16.252 20.097 1.00 24.63 108 PHE A C 1
ATOM 822 O O . PHE A 1 108 ? 31.405 17.225 20.763 1.00 24.78 108 PHE A O 1
ATOM 830 N N . ALA A 1 109 ? 31.645 15.002 20.542 1.00 25.49 109 ALA A N 1
ATOM 831 C CA . ALA A 1 109 ? 31.181 14.672 21.887 1.00 26.14 109 ALA A CA 1
ATOM 832 C C . ALA A 1 109 ? 31.843 13.376 22.344 1.00 27.62 109 ALA A C 1
ATOM 833 O O . ALA A 1 109 ? 32.562 12.729 21.579 1.00 27.45 109 ALA A O 1
ATOM 835 N N . ILE A 1 110 ? 31.602 13.007 23.597 1.00 29.34 110 ILE A N 1
ATOM 836 C CA . ILE A 1 110 ? 32.162 11.788 24.155 1.00 31.67 110 ILE A CA 1
ATOM 837 C C . ILE A 1 110 ? 31.048 10.910 24.664 1.00 32.15 110 ILE A C 1
ATOM 838 O O . ILE A 1 110 ? 30.190 11.363 25.418 1.00 33.97 110 ILE A O 1
ATOM 843 N N . ALA A 1 111 ? 31.054 9.651 24.250 1.00 33.47 111 ALA A N 1
ATOM 844 C CA . ALA A 1 111 ? 30.036 8.711 24.696 1.00 34.88 111 ALA A CA 1
ATOM 845 C C . ALA A 1 111 ? 30.502 7.310 24.409 1.00 36.56 111 ALA A C 1
ATOM 846 O O . ALA A 1 111 ? 31.245 7.076 23.449 1.00 36.71 111 ALA A O 1
ATOM 848 N N . GLU A 1 112 ? 30.087 6.380 25.263 1.00 39.55 112 GLU A N 1
ATOM 849 C CA . GLU A 1 112 ? 30.432 4.983 25.080 1.00 42.07 112 GLU A CA 1
ATOM 850 C C . GLU A 1 112 ? 31.929 4.754 24.854 1.00 42.52 112 GLU A C 1
ATOM 851 O O . GLU A 1 112 ? 32.321 3.983 23.972 1.00 42.42 112 GLU A O 1
ATOM 857 N N . GLU A 1 113 ? 32.762 5.434 25.638 1.00 43.49 113 GLU A N 1
ATOM 858 C CA . GLU A 1 113 ? 34.212 5.275 25.538 1.00 45.01 113 GLU A CA 1
ATOM 859 C C . GLU A 1 113 ? 34.776 5.669 24.180 1.00 43.44 113 GLU A C 1
ATOM 860 O O . GLU A 1 113 ? 35.854 5.222 23.794 1.00 43.09 113 GLU A O 1
ATOM 866 N N . GLN A 1 114 ? 34.055 6.512 23.453 1.00 42.06 114 GLN A N 1
ATOM 867 C CA . GLN A 1 114 ? 34.519 6.931 22.135 1.00 39.85 114 GLN A CA 1
ATOM 868 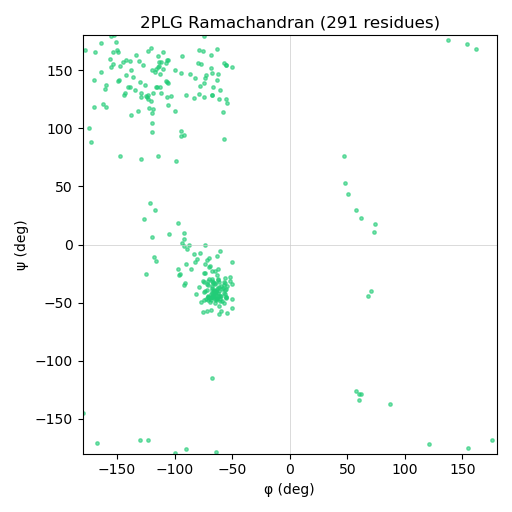C C . GLN A 1 114 ? 34.208 8.390 21.868 1.00 37.75 114 GLN A C 1
ATOM 869 O O . GLN A 1 114 ? 33.321 8.969 22.494 1.00 36.88 114 GLN A O 1
ATOM 875 N N . VAL A 1 115 ? 34.944 8.976 20.933 1.00 36.06 115 VAL A N 1
ATOM 876 C CA . VAL A 1 115 ? 34.693 10.346 20.523 1.00 34.47 115 VAL A CA 1
ATOM 877 C C . VAL A 1 115 ? 33.706 10.176 19.378 1.00 33.75 115 VAL A C 1
ATOM 878 O O . VAL A 1 115 ? 33.944 9.392 18.467 1.00 33.99 115 VAL A O 1
ATOM 882 N N . GLN A 1 116 ? 32.597 10.899 19.437 1.00 32.64 116 GLN A N 1
ATOM 883 C CA . GLN A 1 116 ? 31.573 10.805 18.414 1.00 31.55 116 GLN A CA 1
ATOM 884 C C . GLN A 1 116 ? 31.332 12.135 17.712 1.00 30.41 116 GLN A C 1
ATOM 885 O O . GLN A 1 116 ? 31.498 13.198 18.304 1.00 31.34 116 GLN A O 1
ATOM 891 N N . VAL A 1 117 ? 30.939 12.064 16.445 1.00 28.53 117 VAL A N 1
ATOM 892 C CA . VAL A 1 117 ? 30.563 13.246 15.685 1.00 25.88 117 VAL A CA 1
ATOM 893 C C . VAL A 1 117 ? 29.054 13.087 15.738 1.00 24.55 117 VAL A C 1
ATOM 894 O O . VAL A 1 117 ? 28.540 12.027 15.415 1.00 23.53 117 VAL A O 1
ATOM 898 N N . VAL A 1 118 ? 28.337 14.116 16.156 1.00 23.20 118 VAL A N 1
ATOM 899 C CA . VAL A 1 118 ? 26.890 13.988 16.259 1.00 22.42 118 VAL A CA 1
ATOM 900 C C . VAL A 1 118 ? 26.139 15.280 15.967 1.00 22.59 118 VAL A C 1
ATOM 901 O O . VAL A 1 118 ? 26.666 16.376 16.122 1.00 23.04 118 VAL A O 1
ATOM 905 N N . ALA A 1 119 ? 24.903 15.124 15.516 1.00 22.72 119 ALA A N 1
ATOM 906 C CA . ALA A 1 119 ? 24.018 16.240 15.228 1.00 23.32 119 ALA A CA 1
ATOM 907 C C . ALA A 1 119 ? 22.652 15.736 15.662 1.00 23.76 119 ALA A C 1
ATOM 908 O O . ALA A 1 119 ? 22.249 14.633 15.293 1.00 24.19 119 ALA A O 1
ATOM 910 N N . SER A 1 120 ? 21.943 16.534 16.453 1.00 24.46 120 SER A N 1
ATOM 911 C CA . SER A 1 120 ? 20.643 16.119 16.941 1.00 24.77 120 SER A CA 1
ATOM 912 C C . SER A 1 120 ? 19.644 17.261 16.899 1.00 24.59 120 SER A C 1
ATOM 913 O O . SER A 1 120 ? 19.964 18.377 17.287 1.00 24.91 120 SER A O 1
ATOM 916 N N . ARG A 1 121 ? 18.435 16.984 16.419 1.00 23.94 121 ARG A N 1
ATOM 917 C CA . ARG A 1 121 ? 17.418 18.021 16.343 1.00 24.04 121 ARG A CA 1
ATOM 918 C C . ARG A 1 121 ? 15.986 17.543 16.332 1.00 24.98 121 ARG A C 1
ATOM 919 O O . ARG A 1 121 ? 15.679 16.398 16.010 1.00 25.95 121 ARG A O 1
ATOM 927 N N . THR A 1 122 ? 15.110 18.464 16.687 1.00 25.01 122 THR A N 1
ATOM 928 C CA . THR A 1 122 ? 13.690 18.212 16.728 1.00 25.76 122 THR A CA 1
ATOM 929 C C . THR A 1 122 ? 13.155 18.233 15.303 1.00 25.29 122 THR A C 1
ATOM 930 O O . THR A 1 122 ? 13.751 18.850 14.429 1.00 26.92 122 THR A O 1
ATOM 934 N N . LEU A 1 123 ? 12.041 17.553 15.062 1.00 25.50 123 LEU A N 1
ATOM 935 C CA . LEU A 1 123 ? 11.495 17.480 13.716 1.00 24.63 123 LEU A CA 1
ATOM 936 C C . LEU A 1 123 ? 10.629 18.651 13.265 1.00 25.30 123 LEU A C 1
ATOM 937 O O . LEU A 1 123 ? 10.267 18.738 12.094 1.00 25.81 123 LEU A O 1
ATOM 942 N N . GLY A 1 124 ? 10.301 19.556 14.181 1.00 25.76 124 GLY A N 1
ATOM 943 C CA . GLY A 1 124 ? 9.483 20.701 13.814 1.00 25.00 124 GLY A CA 1
ATOM 944 C C . GLY A 1 124 ? 10.121 21.593 12.760 1.00 24.67 124 GLY A C 1
ATOM 945 O O . GLY A 1 124 ? 11.249 22.049 12.925 1.00 24.29 124 GLY A O 1
ATOM 946 N N . GLY A 1 125 ? 9.401 21.832 11.670 1.00 24.71 125 GLY A N 1
ATOM 947 C CA . GLY A 1 125 ? 9.902 22.688 10.605 1.00 23.85 125 GLY A CA 1
ATOM 948 C C . GLY A 1 125 ? 10.988 22.082 9.743 1.00 24.91 125 GLY A C 1
ATOM 949 O O . GLY A 1 125 ? 11.705 22.804 9.038 1.00 26.46 125 GLY A O 1
ATOM 950 N N . ILE A 1 126 ? 11.113 20.759 9.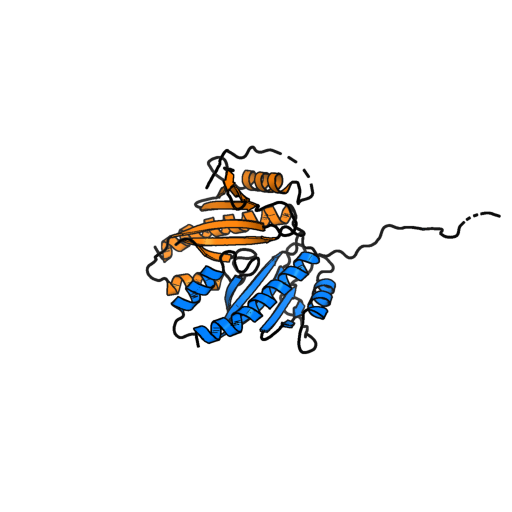787 1.00 23.72 126 ILE A N 1
ATOM 951 C CA . ILE A 1 126 ? 12.141 20.076 9.015 1.00 23.45 126 ILE A CA 1
ATOM 952 C C . ILE A 1 126 ? 11.761 19.835 7.550 1.00 23.62 126 ILE A C 1
ATOM 953 O O . ILE A 1 126 ? 10.613 19.561 7.218 1.00 23.82 126 ILE A O 1
ATOM 958 N N . THR A 1 127 ? 12.752 19.944 6.678 1.00 23.36 127 THR A N 1
ATOM 959 C CA . THR A 1 127 ? 12.548 19.756 5.251 1.00 22.60 127 THR A CA 1
ATOM 960 C C . THR A 1 127 ? 13.415 18.615 4.725 1.00 23.12 127 THR A C 1
ATOM 961 O O . THR A 1 127 ? 14.294 18.124 5.427 1.00 24.17 127 THR A O 1
ATOM 965 N N . ALA A 1 128 ? 13.166 18.190 3.490 1.00 22.26 128 ALA A N 1
ATOM 966 C CA . ALA A 1 128 ? 13.943 17.111 2.915 1.00 20.76 128 ALA A CA 1
ATOM 967 C C . ALA A 1 128 ? 15.383 17.562 2.739 1.00 21.03 128 ALA A C 1
ATOM 968 O O . ALA A 1 128 ? 16.310 16.800 3.000 1.00 21.35 128 ALA A O 1
ATOM 970 N N . GLY A 1 129 ? 15.568 18.809 2.310 1.00 19.38 129 GLY A N 1
ATOM 971 C CA . GLY A 1 129 ? 16.905 19.334 2.113 1.00 18.35 129 GLY A CA 1
ATOM 972 C C . GLY A 1 129 ? 17.756 19.329 3.374 1.00 18.60 129 GLY A C 1
ATOM 973 O O . GLY A 1 129 ? 18.965 19.097 3.308 1.00 16.35 129 GLY A O 1
ATOM 974 N N . GLU A 1 130 ? 17.122 19.582 4.520 1.00 19.77 130 GLU A N 1
ATOM 975 C CA . GLU A 1 130 ? 17.814 19.615 5.805 1.00 21.71 130 GLU A CA 1
ATOM 976 C C . GLU A 1 130 ? 18.213 18.207 6.246 1.00 22.23 130 GLU A C 1
ATOM 977 O O . GLU A 1 130 ? 19.305 17.999 6.786 1.00 22.74 130 GLU A O 1
ATOM 983 N N . ILE A 1 131 ? 17.328 17.245 6.006 1.00 22.78 131 ILE A N 1
ATOM 984 C CA . ILE A 1 131 ? 17.591 15.859 6.365 1.00 23.13 131 ILE A CA 1
ATOM 985 C C . ILE A 1 131 ? 18.752 15.356 5.533 1.00 24.15 131 ILE A C 1
ATOM 986 O O . ILE A 1 131 ? 19.620 14.642 6.024 1.00 25.40 131 ILE A O 1
ATOM 991 N N . SER A 1 132 ? 18.774 15.735 4.268 1.00 23.66 132 SER A N 1
ATOM 992 C CA . SER A 1 132 ? 19.858 15.315 3.417 1.00 22.31 132 SER A CA 1
ATOM 993 C C . SER A 1 132 ? 21.157 15.971 3.862 1.00 22.09 132 SER A C 1
ATOM 994 O O . SER A 1 132 ? 22.208 15.343 3.853 1.00 24.75 132 SER A O 1
ATOM 997 N N . ARG A 1 133 ? 21.080 17.233 4.256 1.00 20.76 133 ARG A N 1
ATOM 998 C CA . ARG A 1 133 ? 22.253 17.971 4.690 1.00 19.06 133 ARG A CA 1
ATOM 999 C C . ARG A 1 133 ? 22.876 17.468 6.000 1.00 19.31 133 ARG A C 1
ATOM 1000 O O . ARG A 1 133 ? 24.092 17.323 6.091 1.00 20.06 133 ARG A O 1
ATOM 1008 N N . LEU A 1 134 ? 22.049 17.202 7.007 1.00 19.44 134 LEU A N 1
ATOM 1009 C CA . LEU A 1 134 ? 22.557 16.735 8.292 1.00 21.57 134 LEU A CA 1
ATOM 1010 C C . LEU A 1 134 ? 23.242 15.377 8.243 1.00 22.27 134 LEU A C 1
ATOM 1011 O O . LEU A 1 134 ? 24.266 15.186 8.888 1.00 23.28 134 LEU A O 1
ATOM 1016 N N . ILE A 1 135 ? 22.681 14.432 7.496 1.00 21.61 135 ILE A N 1
ATOM 1017 C CA . ILE A 1 135 ? 23.292 13.118 7.402 1.00 21.66 135 ILE A CA 1
ATOM 1018 C C . ILE A 1 135 ? 24.623 13.217 6.659 1.00 21.83 135 ILE A C 1
ATOM 1019 O O . ILE A 1 135 ? 25.586 12.542 7.007 1.00 23.07 135 ILE A O 1
ATOM 1024 N N . THR A 1 136 ? 24.672 14.070 5.647 1.00 21.44 136 THR A N 1
ATOM 1025 C CA . THR A 1 136 ? 25.885 14.276 4.868 1.00 20.93 136 THR A CA 1
ATOM 1026 C C . THR A 1 136 ? 26.973 14.945 5.707 1.00 20.51 136 THR A C 1
ATOM 1027 O O . THR A 1 136 ? 28.134 14.543 5.673 1.00 21.60 136 THR A O 1
ATOM 1031 N N . ILE A 1 137 ? 26.601 15.974 6.453 1.00 19.35 137 ILE A N 1
ATOM 1032 C CA . ILE A 1 137 ? 27.574 16.665 7.277 1.00 21.59 137 ILE A CA 1
ATOM 1033 C C . ILE A 1 137 ? 28.217 15.762 8.321 1.00 21.24 137 ILE A C 1
ATOM 1034 O O . ILE A 1 137 ? 29.438 15.758 8.459 1.00 22.65 137 ILE A O 1
ATOM 1039 N N . VAL A 1 138 ? 27.404 15.006 9.055 1.00 20.69 138 VAL A N 1
ATOM 1040 C CA . VAL A 1 138 ? 27.937 14.102 10.067 1.00 20.60 138 VAL A CA 1
ATOM 1041 C C . VAL A 1 138 ? 28.839 13.047 9.421 1.00 20.48 138 VAL A C 1
ATOM 1042 O O . VAL A 1 138 ? 29.921 12.768 9.916 1.00 21.15 138 VAL A O 1
ATOM 1046 N N . ALA A 1 139 ? 28.397 12.480 8.308 1.00 20.55 139 ALA A N 1
ATOM 1047 C CA . ALA A 1 139 ? 29.175 11.465 7.616 1.00 21.06 139 ALA A CA 1
ATOM 1048 C C . ALA A 1 139 ? 30.510 11.981 7.061 1.00 22.03 139 ALA A C 1
ATOM 1049 O O . ALA A 1 139 ? 31.543 11.345 7.255 1.00 21.05 139 ALA A O 1
ATOM 1051 N N . THR A 1 140 ? 30.491 13.122 6.371 1.00 23.02 140 THR A N 1
ATOM 1052 C CA . THR A 1 140 ? 31.715 13.678 5.800 1.00 23.71 140 THR A CA 1
ATOM 1053 C C . THR A 1 140 ? 32.695 14.113 6.892 1.00 24.19 140 THR A C 1
ATOM 1054 O O . THR A 1 140 ? 33.899 13.909 6.761 1.00 23.67 140 THR A O 1
ATOM 1058 N N . LEU A 1 141 ? 32.185 14.710 7.965 1.00 24.84 141 LEU A N 1
ATOM 1059 C CA . LEU A 1 141 ? 33.038 15.111 9.084 1.00 25.14 141 LEU A CA 1
ATOM 1060 C C . LEU A 1 141 ? 33.667 13.858 9.694 1.00 25.11 141 LEU A C 1
ATOM 1061 O O . LEU A 1 141 ? 34.866 13.818 9.967 1.00 25.99 141 LEU A O 1
ATOM 1066 N N . ALA A 1 142 ? 32.846 12.835 9.905 1.00 25.22 142 ALA A N 1
ATOM 1067 C CA . ALA A 1 142 ? 33.317 11.586 10.491 1.00 25.07 142 ALA A CA 1
ATOM 1068 C C . ALA A 1 142 ? 34.374 10.919 9.623 1.00 25.79 142 ALA A C 1
ATOM 1069 O O . ALA A 1 142 ? 35.353 10.389 10.141 1.00 25.51 142 ALA A O 1
ATOM 1071 N N . ASP A 1 143 ? 34.184 10.943 8.306 1.00 26.97 143 ASP A N 1
ATOM 1072 C CA . ASP A 1 143 ? 35.148 10.332 7.399 1.00 28.76 143 ASP A CA 1
ATOM 1073 C C . ASP A 1 143 ? 36.447 11.126 7.313 1.00 30.87 143 ASP A C 1
ATOM 1074 O O . ASP A 1 143 ? 37.513 10.537 7.164 1.00 32.25 143 ASP A O 1
ATOM 1079 N N . ASP A 1 144 ? 36.364 12.453 7.410 1.00 32.50 144 ASP A N 1
ATOM 1080 C CA . ASP A 1 144 ? 37.559 13.289 7.343 1.00 34.51 144 ASP A CA 1
ATOM 1081 C C . ASP A 1 144 ? 38.394 13.246 8.613 1.00 35.94 144 ASP A C 1
ATOM 1082 O O . ASP A 1 144 ? 39.623 13.204 8.550 1.00 37.23 144 ASP A O 1
ATOM 1087 N N . TYR A 1 145 ? 37.727 13.253 9.764 1.00 36.69 145 TYR A N 1
ATOM 1088 C CA . TYR A 1 145 ? 38.425 13.281 11.039 1.00 36.98 145 TYR A CA 1
ATOM 1089 C C . TYR A 1 145 ? 38.801 11.975 11.727 1.00 37.65 145 TYR A C 1
ATOM 1090 O O . TYR A 1 145 ? 39.649 11.986 12.623 1.00 38.43 145 TYR A O 1
ATOM 1099 N N . ASP A 1 146 ? 38.210 10.849 11.347 1.00 38.56 146 ASP A N 1
ATOM 1100 C CA . ASP A 1 146 ? 38.597 9.620 12.032 1.00 39.28 146 ASP A CA 1
ATOM 1101 C C . ASP A 1 146 ? 40.073 9.287 11.796 1.00 40.33 146 ASP A C 1
ATOM 1102 O O . ASP A 1 146 ? 40.799 8.989 12.751 1.00 40.36 146 ASP A O 1
ATOM 1107 N N . ASP A 1 147 ? 40.533 9.365 10.546 1.00 41.93 147 ASP A N 1
ATOM 1108 C CA . ASP A 1 147 ? 41.933 9.076 10.233 1.00 43.05 147 ASP A CA 1
ATOM 1109 C C . ASP A 1 147 ? 42.878 10.164 10.760 1.00 43.02 147 ASP A C 1
ATOM 1110 O O . ASP A 1 147 ? 43.890 9.860 11.400 1.00 43.95 147 ASP A O 1
ATOM 1115 N N . ALA A 1 148 ? 42.554 11.428 10.505 1.00 41.81 148 ALA A N 1
ATOM 1116 C CA . ALA A 1 148 ? 43.396 12.516 10.991 1.00 40.61 148 ALA A CA 1
ATOM 1117 C C . ALA A 1 148 ? 43.590 12.434 12.518 1.00 40.75 148 ALA A C 1
ATOM 1118 O O . ALA A 1 148 ? 44.711 12.572 13.011 1.00 40.90 148 ALA A O 1
ATOM 1120 N N . LEU A 1 149 ? 42.511 12.202 13.265 1.00 40.47 149 LEU A N 1
ATOM 1121 C CA . LEU A 1 149 ? 42.624 12.115 14.720 1.00 40.72 149 LEU A CA 1
ATOM 1122 C C . LEU A 1 149 ? 43.459 10.921 15.209 1.00 42.30 149 LEU A C 1
ATOM 1123 O O . LEU A 1 149 ? 44.131 11.016 16.235 1.00 41.84 149 LEU A O 1
ATOM 1128 N N . ARG A 1 150 ? 43.427 9.795 14.498 1.00 44.46 150 ARG A N 1
ATOM 1129 C CA . ARG A 1 150 ? 44.235 8.659 14.931 1.00 46.77 150 ARG A CA 1
ATOM 1130 C C . ARG A 1 150 ? 45.713 8.967 14.684 1.00 46.99 150 ARG A C 1
ATOM 1131 O O . ARG A 1 150 ? 46.559 8.750 15.551 1.00 46.86 150 ARG A O 1
ATOM 1139 N N . ALA A 1 151 ? 46.018 9.501 13.510 1.00 46.97 151 ALA A N 1
ATOM 1140 C CA . ALA A 1 151 ? 47.392 9.828 13.165 1.00 47.79 151 ALA A CA 1
ATOM 1141 C C . ALA A 1 151 ? 48.008 10.759 14.197 1.00 48.60 151 ALA A C 1
ATOM 1142 O O . ALA A 1 151 ? 49.219 10.732 14.426 1.00 49.13 151 ALA A O 1
ATOM 1144 N N . GLU A 1 152 ? 47.176 11.576 14.833 1.00 49.07 152 GLU A N 1
ATOM 1145 C CA . GLU A 1 152 ? 47.680 12.525 15.812 1.00 49.26 152 GLU A CA 1
ATOM 1146 C C . GLU A 1 152 ? 47.606 12.091 17.279 1.00 49.45 152 GLU A C 1
ATOM 1147 O O . GLU A 1 152 ? 48.350 12.615 18.101 1.00 50.16 152 GLU A O 1
ATOM 1153 N N . PHE A 1 153 ? 46.750 11.140 17.633 1.00 49.30 153 PHE A N 1
ATOM 1154 C CA . PHE A 1 153 ? 46.682 10.761 19.043 1.00 49.94 153 PHE A CA 1
ATOM 1155 C C . PHE A 1 153 ? 46.848 9.270 19.315 1.00 51.39 153 PHE A C 1
ATOM 1156 O O . PHE A 1 153 ? 46.441 8.774 20.369 1.00 51.69 153 PHE A O 1
ATOM 1164 N N . LYS A 1 154 ? 47.461 8.564 18.371 1.00 52.87 154 LYS A N 1
ATOM 1165 C CA . LYS A 1 154 ? 47.692 7.125 18.491 1.00 54.13 154 LYS A CA 1
ATOM 1166 C C . LYS A 1 154 ? 49.006 6.781 17.772 1.00 55.57 154 LYS A C 1
ATOM 1167 O O . LYS A 1 154 ? 49.681 5.787 18.159 1.00 56.44 1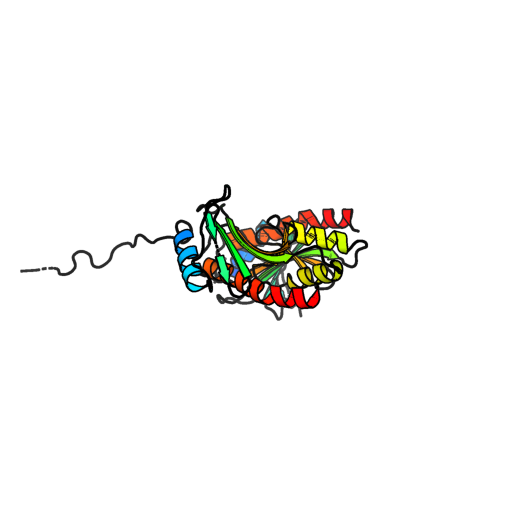54 LYS A O 1
ATOM 1173 N N . SER B 1 2 ? 35.368 46.463 14.628 1.00 47.93 2 SER B N 1
ATOM 1174 C CA . SER B 1 2 ? 34.618 46.045 13.399 1.00 49.10 2 SER B CA 1
ATOM 1175 C C . SER B 1 2 ? 33.130 46.332 13.558 1.00 48.74 2 SER B C 1
ATOM 1176 O O . SER B 1 2 ? 32.404 46.496 12.569 1.00 48.63 2 SER B O 1
ATOM 1179 N N . LEU B 1 3 ? 32.681 46.386 14.806 1.00 47.50 3 LEU B N 1
ATOM 1180 C CA . LEU B 1 3 ? 31.284 46.676 15.103 1.00 46.95 3 LEU B CA 1
ATOM 1181 C C . LEU B 1 3 ? 30.877 48.015 14.451 1.00 47.09 3 LEU B C 1
ATOM 1182 O O . LEU B 1 3 ? 31.727 48.866 14.188 1.00 47.00 3 LEU B O 1
ATOM 1187 N N . THR B 1 4 ? 29.585 48.182 14.173 1.00 47.94 4 THR B N 1
ATOM 1188 C CA . THR B 1 4 ? 29.046 49.409 13.561 1.00 48.18 4 THR B CA 1
ATOM 1189 C C . THR B 1 4 ? 27.516 49.424 13.518 1.00 48.79 4 THR B C 1
ATOM 1190 O O . THR B 1 4 ? 26.854 48.449 13.893 1.00 48.25 4 THR B O 1
ATOM 1202 N N . VAL B 1 6 ? 25.546 50.294 15.347 1.00 43.71 6 VAL B N 1
ATOM 1203 C CA . VAL B 1 6 ? 24.998 49.826 16.610 1.00 40.50 6 VAL B CA 1
ATOM 1204 C C . VAL B 1 6 ? 23.771 50.650 16.933 1.00 40.02 6 VAL B C 1
ATOM 1205 O O . VAL B 1 6 ? 23.741 51.852 16.687 1.00 40.35 6 VAL B O 1
ATOM 1209 N N . SER B 1 7 ? 22.756 49.997 17.482 1.00 38.56 7 SER B N 1
ATOM 1210 C CA . SER B 1 7 ? 21.505 50.661 17.838 1.00 36.35 7 SER B CA 1
ATOM 1211 C C . SER B 1 7 ? 20.735 49.683 18.709 1.00 35.59 7 SER B C 1
ATOM 1212 O O . SER B 1 7 ? 21.280 48.654 19.108 1.00 34.76 7 SER B O 1
ATOM 1215 N N . GLU B 1 8 ? 19.479 49.993 19.006 1.00 35.43 8 GLU B N 1
ATOM 1216 C CA . GLU B 1 8 ? 18.673 49.109 19.830 1.00 36.52 8 GLU B CA 1
ATOM 1217 C C . GLU B 1 8 ? 17.540 48.512 18.994 1.00 37.00 8 GLU B C 1
ATOM 1218 O O . GLU B 1 8 ? 17.029 49.154 18.071 1.00 37.29 8 GLU B O 1
ATOM 1224 N N . VAL B 1 9 ? 17.165 47.276 19.311 1.00 37.26 9 VAL B N 1
ATOM 1225 C CA . VAL B 1 9 ? 16.096 46.588 18.595 1.00 38.51 9 VAL B CA 1
ATOM 1226 C C . VAL B 1 9 ? 14.750 47.249 18.845 1.00 40.63 9 VAL B C 1
ATOM 1227 O O . VAL B 1 9 ? 14.367 47.483 19.988 1.00 39.16 9 VAL B O 1
ATOM 1231 N N . GLN B 1 10 ? 14.039 47.560 17.769 1.00 44.69 10 GLN B N 1
ATOM 1232 C CA . GLN B 1 10 ? 12.727 48.155 17.913 1.00 49.70 10 GLN B CA 1
ATOM 1233 C C . GLN B 1 10 ? 11.713 47.043 17.735 1.00 52.84 10 GLN B C 1
ATOM 1234 O O . GLN B 1 10 ? 11.599 46.446 16.647 1.00 52.78 10 GLN B O 1
ATOM 1240 N N . PRO B 1 11 ? 10.970 46.741 18.815 1.00 55.31 11 PRO B N 1
ATOM 1241 C CA . PRO B 1 11 ? 9.942 45.694 18.845 1.00 57.54 11 PRO B CA 1
ATOM 1242 C C . PRO B 1 11 ? 8.866 45.923 17.773 1.00 59.50 11 PRO B C 1
ATOM 1243 O O . PRO B 1 11 ? 7.880 46.619 18.034 1.00 59.47 11 PRO B O 1
ATOM 1247 N N . VAL B 1 12 ? 9.056 45.353 16.578 1.00 61.10 12 VAL B N 1
ATOM 1248 C CA . VAL B 1 12 ? 8.074 45.506 15.501 1.00 62.20 12 VAL B CA 1
ATOM 1249 C C . VAL B 1 12 ? 6.762 44.787 15.848 1.00 62.75 12 VAL B C 1
ATOM 1250 O O . VAL B 1 12 ? 5.863 45.368 16.475 1.00 62.75 12 VAL B O 1
ATOM 1254 N N . ALA B 1 19 ? 7.310 34.167 4.732 1.00 69.81 19 ALA B N 1
ATOM 1255 C CA . ALA B 1 19 ? 8.624 34.083 4.096 1.00 69.99 19 ALA B CA 1
ATOM 1256 C C . ALA B 1 19 ? 9.729 34.048 5.166 1.00 69.82 19 ALA B C 1
ATOM 1257 O O . ALA B 1 19 ? 10.424 35.053 5.412 1.00 70.03 19 ALA B O 1
ATOM 1259 N N . PRO B 1 20 ? 9.904 32.883 5.822 1.00 69.61 20 PRO B N 1
ATOM 1260 C CA . PRO B 1 20 ? 10.927 32.730 6.865 1.00 68.80 20 PRO B CA 1
ATOM 1261 C C . PRO B 1 20 ? 12.337 33.188 6.485 1.00 67.97 20 PRO B C 1
ATOM 1262 O O . PRO B 1 20 ? 13.185 33.359 7.363 1.00 68.07 20 PRO B O 1
ATOM 1266 N N . LEU B 1 21 ? 12.596 33.389 5.194 1.00 67.43 21 LEU B N 1
ATOM 1267 C CA . LEU B 1 21 ? 13.921 33.837 4.737 1.00 66.87 21 LEU B CA 1
ATOM 1268 C C . LEU B 1 21 ? 13.980 35.376 4.571 1.00 66.50 21 LEU B C 1
ATOM 1269 O O . LEU B 1 21 ? 15.055 36.002 4.667 1.00 65.91 21 LEU B O 1
ATOM 1274 N N . GLU B 1 22 ? 12.812 35.975 4.338 1.00 65.63 22 GLU B N 1
ATOM 1275 C CA . GLU B 1 22 ? 12.698 37.422 4.152 1.00 64.67 22 GLU B CA 1
ATOM 1276 C C . GLU B 1 22 ? 12.429 38.164 5.485 1.00 62.06 22 GLU B C 1
ATOM 1277 O O . GLU B 1 22 ? 12.874 39.308 5.693 1.00 61.56 22 GLU B O 1
ATOM 1283 N N . ASN B 1 23 ? 11.696 37.512 6.380 1.00 57.77 23 ASN B N 1
ATOM 1284 C CA . ASN B 1 23 ? 11.393 38.099 7.663 1.00 53.59 23 ASN B CA 1
ATOM 1285 C C . ASN B 1 23 ? 12.380 37.560 8.688 1.00 49.85 23 ASN B C 1
ATOM 1286 O O . ASN B 1 23 ? 12.140 37.636 9.897 1.00 49.20 23 ASN B O 1
ATOM 1291 N N . ALA B 1 24 ? 13.493 37.017 8.199 1.00 45.23 24 ALA B N 1
ATOM 1292 C CA . ALA B 1 24 ? 14.517 36.459 9.071 1.00 40.74 24 ALA B CA 1
ATOM 1293 C C . ALA B 1 24 ? 14.861 37.460 10.149 1.00 38.30 24 ALA B C 1
ATOM 1294 O O . ALA B 1 24 ? 14.786 37.158 11.333 1.00 37.64 24 ALA B O 1
ATOM 1296 N N . VAL B 1 25 ? 15.225 38.662 9.731 1.00 36.39 25 VAL B N 1
ATOM 1297 C CA . VAL B 1 25 ? 15.575 39.715 10.668 1.00 34.66 25 VAL B CA 1
ATOM 1298 C C . VAL B 1 25 ? 14.412 40.074 11.604 1.00 34.83 25 VAL B C 1
ATOM 1299 O O . VAL B 1 25 ? 14.598 40.217 12.801 1.00 35.27 25 VAL B O 1
ATOM 1303 N N . GLU B 1 26 ? 13.210 40.210 11.069 1.00 34.94 26 GLU B N 1
ATOM 1304 C CA . GLU B 1 26 ? 12.077 40.552 11.910 1.00 36.43 26 GLU B CA 1
ATOM 1305 C C . GLU B 1 26 ? 11.744 39.425 12.891 1.00 34.76 26 GLU B C 1
ATOM 1306 O O . GLU B 1 26 ? 11.296 39.679 14.011 1.00 34.48 26 GLU B O 1
ATOM 1312 N N . ILE B 1 27 ? 11.957 38.183 12.459 1.00 32.91 27 ILE B N 1
ATOM 1313 C CA . ILE B 1 27 ? 11.682 37.005 13.288 1.00 29.96 27 ILE B CA 1
ATOM 1314 C C . ILE B 1 27 ? 12.654 36.927 14.467 1.00 29.76 27 ILE B C 1
ATOM 1315 O O . ILE B 1 27 ? 12.245 36.735 15.610 1.00 29.64 27 ILE B O 1
ATOM 1320 N N . ILE B 1 28 ? 13.938 37.088 14.184 1.00 28.34 28 ILE B N 1
ATOM 1321 C CA . ILE B 1 28 ? 14.956 37.044 15.216 1.00 27.89 28 ILE B CA 1
ATOM 1322 C C . ILE B 1 28 ? 14.698 38.141 16.252 1.00 28.25 28 ILE B C 1
ATOM 1323 O O . ILE B 1 28 ? 14.769 37.894 17.455 1.00 28.82 28 ILE B O 1
ATOM 1328 N N . GLU B 1 29 ? 14.380 39.348 15.781 1.00 28.51 29 GLU B N 1
ATOM 1329 C CA . GLU B 1 29 ? 14.112 40.474 16.673 1.00 27.93 29 GLU B CA 1
ATOM 1330 C C . GLU B 1 29 ? 12.845 40.279 17.510 1.00 27.44 29 GLU B C 1
ATOM 1331 O O . GLU B 1 29 ? 12.770 40.742 18.650 1.00 26.27 29 GLU B O 1
ATOM 1337 N N . THR B 1 30 ? 11.855 39.588 16.954 1.00 27.83 30 THR B N 1
ATOM 1338 C CA . THR B 1 30 ? 10.622 39.323 17.691 1.00 27.74 30 THR B CA 1
ATOM 1339 C C . THR B 1 30 ? 10.923 38.300 18.793 1.00 28.53 30 THR B C 1
ATOM 1340 O O . THR B 1 30 ? 10.499 38.466 19.936 1.00 29.52 30 THR B O 1
ATOM 1344 N N . VAL B 1 31 ? 11.671 37.257 18.442 1.00 27.52 31 V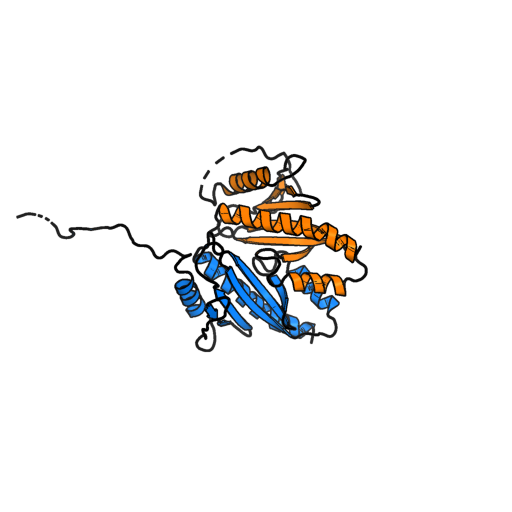AL B N 1
ATOM 1345 C CA . VAL B 1 31 ? 12.050 36.218 19.393 1.00 27.07 31 VAL B CA 1
ATOM 1346 C C . VAL B 1 31 ? 12.877 36.829 20.513 1.00 27.98 31 VAL B C 1
ATOM 1347 O O . VAL B 1 31 ? 12.571 36.655 21.689 1.00 27.73 31 VAL B O 1
ATOM 1351 N N . ILE B 1 32 ? 13.925 37.551 20.138 1.00 29.06 32 ILE B N 1
ATOM 1352 C CA . ILE B 1 32 ? 14.798 38.194 21.109 1.00 31.02 32 ILE B CA 1
ATOM 1353 C C . ILE B 1 32 ? 14.050 39.156 22.030 1.00 32.03 32 ILE B C 1
ATOM 1354 O O . ILE B 1 32 ? 14.362 39.244 23.216 1.00 33.06 32 ILE B O 1
ATOM 1359 N N . SER B 1 33 ? 13.068 39.876 21.494 1.00 32.09 33 SER B N 1
ATOM 1360 C CA . SER B 1 33 ? 12.301 40.823 22.296 1.00 32.54 33 SER B CA 1
ATOM 1361 C C . SER B 1 33 ? 11.499 40.134 23.380 1.00 32.84 33 SER B C 1
ATOM 1362 O O . SER B 1 33 ? 11.416 40.622 24.501 1.00 32.96 33 SER B O 1
ATOM 1365 N N . SER B 1 34 ? 10.902 39.001 23.048 1.00 33.63 34 SER B N 1
ATOM 1366 C CA . SER B 1 34 ? 10.115 38.275 24.029 1.00 35.71 34 SER B CA 1
ATOM 1367 C C . SER B 1 34 ? 10.985 37.552 25.038 1.00 35.48 34 SER B C 1
ATOM 1368 O O . SER B 1 34 ? 10.616 37.404 26.203 1.00 36.58 34 SER B O 1
ATOM 1371 N N . LEU B 1 35 ? 12.157 37.136 24.583 1.00 34.14 35 LEU B N 1
ATOM 1372 C CA . LEU B 1 35 ? 13.079 36.367 25.392 1.00 33.72 35 LEU B CA 1
ATOM 1373 C C . LEU B 1 35 ? 13.958 37.152 26.352 1.00 33.13 35 LEU B C 1
ATOM 1374 O O . LEU B 1 35 ? 14.149 36.745 27.495 1.00 33.63 35 LEU B O 1
ATOM 1379 N N . HIS B 1 36 ? 14.492 38.276 25.892 1.00 32.23 36 HIS B N 1
ATOM 1380 C CA . HIS B 1 36 ? 15.402 39.095 26.705 1.00 32.07 36 HIS B CA 1
ATOM 1381 C C . HIS B 1 36 ? 14.900 39.564 28.059 1.00 31.87 36 HIS B C 1
ATOM 1382 O O . HIS B 1 36 ? 13.705 39.719 28.280 1.00 31.74 36 HIS B O 1
ATOM 1389 N N . GLN B 1 37 ? 15.852 39.811 28.949 1.00 32.13 37 GLN B N 1
ATOM 1390 C CA . GLN B 1 37 ? 15.581 40.305 30.293 1.00 32.32 37 GLN B CA 1
ATOM 1391 C C . GLN B 1 37 ? 16.486 41.505 30.522 1.00 31.94 37 GLN B C 1
ATOM 1392 O O . GLN B 1 37 ? 17.641 41.508 30.100 1.00 32.34 37 GLN B O 1
ATOM 1398 N N . GLY B 1 38 ? 15.961 42.538 31.168 1.00 32.04 38 GLY B N 1
ATOM 1399 C CA . GLY B 1 38 ? 16.776 43.711 31.429 1.00 31.77 38 GLY B CA 1
ATOM 1400 C C . GLY B 1 38 ? 16.819 44.765 30.335 1.00 32.22 38 GLY B C 1
ATOM 1401 O O . GLY B 1 38 ? 15.797 45.091 29.735 1.00 31.89 38 GLY B O 1
ATOM 1402 N N . ASP B 1 39 ? 18.013 45.296 30.076 1.00 32.72 39 ASP B N 1
ATOM 1403 C CA . ASP B 1 39 ? 18.201 46.347 29.079 1.00 32.38 39 ASP B CA 1
ATOM 1404 C C . ASP B 1 39 ? 17.709 45.904 27.720 1.00 32.35 39 ASP B C 1
ATOM 1405 O O . ASP B 1 39 ? 17.618 44.716 27.448 1.00 33.68 39 ASP B O 1
ATOM 1410 N N . ALA B 1 40 ? 17.364 46.865 26.873 1.00 32.25 40 ALA B N 1
ATOM 1411 C CA . ALA B 1 40 ? 16.856 46.565 25.532 1.00 31.61 40 ALA B CA 1
ATOM 1412 C C . ALA B 1 40 ? 17.912 45.842 24.719 1.00 30.70 40 ALA B C 1
ATOM 1413 O O . ALA B 1 40 ? 19.105 46.075 24.905 1.00 31.59 40 ALA B O 1
ATOM 1415 N N . PRO B 1 41 ? 17.486 44.935 23.827 1.00 28.57 41 PRO B N 1
ATOM 1416 C CA . PRO B 1 41 ? 18.411 44.183 22.978 1.00 27.98 41 PRO B CA 1
ATOM 1417 C C . PRO B 1 41 ? 19.085 45.137 21.991 1.00 28.45 41 PRO B C 1
ATOM 1418 O O . PRO B 1 41 ? 18.488 46.126 21.558 1.00 27.45 41 PRO B O 1
ATOM 1422 N N . LEU B 1 42 ? 20.328 44.828 21.639 1.00 28.49 42 LEU B N 1
ATOM 1423 C CA . LEU B 1 42 ? 21.094 45.650 20.718 1.00 28.44 42 LEU B CA 1
ATOM 1424 C C . LEU B 1 42 ? 21.233 44.986 19.350 1.00 28.64 42 LEU B C 1
ATOM 1425 O O . LEU B 1 42 ? 21.082 43.777 19.217 1.00 29.61 42 LEU B O 1
ATOM 1430 N N . VAL B 1 43 ? 21.506 45.789 18.330 1.00 28.36 43 VAL B N 1
ATOM 1431 C CA . VAL B 1 43 ? 21.682 45.281 16.973 1.00 28.07 43 VAL B CA 1
ATOM 1432 C C . VAL B 1 43 ? 22.868 46.007 16.361 1.00 28.84 43 VAL B C 1
ATOM 1433 O O . VAL B 1 43 ? 23.148 47.148 16.717 1.00 30.85 43 VAL B O 1
ATOM 1437 N N . GLY B 1 44 ? 23.575 45.354 15.452 1.00 29.40 44 GLY B N 1
ATOM 1438 C CA . GLY B 1 44 ? 24.723 45.994 14.842 1.00 30.16 44 GLY B CA 1
ATOM 1439 C C . GLY B 1 44 ? 25.210 45.312 13.581 1.00 31.01 44 GLY B C 1
ATOM 1440 O O . GLY B 1 44 ? 24.710 44.254 13.201 1.00 30.77 44 GLY B O 1
ATOM 1441 N N . GLN B 1 45 ? 26.177 45.945 12.925 1.00 32.81 45 GLN B N 1
ATOM 1442 C CA . GLN B 1 45 ? 26.776 45.414 11.707 1.00 34.52 45 GLN B CA 1
ATOM 1443 C C . GLN B 1 45 ? 28.160 44.893 12.026 1.00 35.04 45 GLN B C 1
ATOM 1444 O O . GLN B 1 45 ? 28.905 45.500 12.787 1.00 35.01 45 GLN B O 1
ATOM 1450 N N . THR B 1 46 ? 28.498 43.763 11.423 1.00 35.97 46 THR B N 1
ATOM 1451 C CA . THR B 1 46 ? 29.791 43.126 11.612 1.00 36.25 46 THR B CA 1
ATOM 1452 C C . THR B 1 46 ? 30.279 42.839 10.206 1.00 37.01 46 THR B C 1
ATOM 1453 O O . THR B 1 46 ? 29.467 42.776 9.281 1.00 37.48 46 THR B O 1
ATOM 1457 N N . ASP B 1 47 ? 31.583 42.681 10.010 1.00 38.77 47 ASP B N 1
ATOM 1458 C CA . ASP B 1 47 ? 32.041 42.421 8.654 1.00 40.81 47 ASP B CA 1
ATOM 1459 C C . ASP B 1 47 ? 31.666 41.006 8.206 1.00 38.84 47 ASP B C 1
ATOM 1460 O O . ASP B 1 47 ? 31.712 40.693 7.019 1.00 38.91 47 ASP B O 1
ATOM 1465 N N . SER B 1 48 ? 31.255 40.169 9.159 1.00 37.26 48 SER B N 1
ATOM 1466 C CA . SER B 1 48 ? 30.828 38.805 8.862 1.00 35.19 48 SER B CA 1
ATOM 1467 C C . SER B 1 48 ? 29.303 38.647 8.920 1.00 34.66 48 SER B C 1
ATOM 1468 O O . SER B 1 48 ? 28.789 37.532 8.854 1.00 35.53 48 SER B O 1
ATOM 1471 N N . GLY B 1 49 ? 28.585 39.763 9.031 1.00 33.43 49 GLY B N 1
ATOM 1472 C CA . GLY B 1 49 ? 27.127 39.716 9.072 1.00 32.04 49 GLY B CA 1
ATOM 1473 C C . GLY B 1 49 ? 26.446 40.630 10.088 1.00 30.96 49 GLY B C 1
ATOM 1474 O O . GLY B 1 49 ? 27.120 41.306 10.866 1.00 31.10 49 GLY B O 1
ATOM 1475 N N . LYS B 1 50 ? 25.112 40.647 10.076 1.00 29.83 50 LYS B N 1
ATOM 1476 C CA . LYS B 1 50 ? 24.311 41.462 10.997 1.00 28.97 50 LYS B CA 1
ATOM 1477 C C . LYS B 1 50 ? 24.272 40.761 12.356 1.00 28.98 50 LYS B C 1
ATOM 1478 O O . LYS B 1 50 ? 24.071 39.552 12.430 1.00 28.17 50 LYS B O 1
ATOM 1484 N N . ILE B 1 51 ? 24.448 41.507 13.438 1.00 28.76 51 ILE B N 1
ATOM 1485 C CA . ILE B 1 51 ? 24.476 40.868 14.750 1.00 29.33 51 ILE B CA 1
ATOM 1486 C C . ILE B 1 51 ? 23.519 41.446 15.799 1.00 28.66 51 ILE B C 1
ATOM 1487 O O . ILE B 1 51 ? 23.122 42.593 15.711 1.00 28.08 51 ILE B O 1
ATOM 1492 N N . TRP B 1 52 ? 23.136 40.624 16.775 1.00 28.62 52 TRP B N 1
ATOM 1493 C CA . TRP B 1 52 ? 22.215 41.028 17.849 1.00 27.15 52 TRP B CA 1
ATOM 1494 C C . TRP B 1 52 ? 22.804 40.659 19.212 1.00 27.88 52 TRP B C 1
ATOM 1495 O O . TRP B 1 52 ? 23.587 39.724 19.309 1.00 28.62 52 TRP B O 1
ATOM 1514 N N . PHE B 1 54 ? 21.646 40.375 23.503 1.00 29.22 54 PHE B N 1
ATOM 1515 C CA . PHE B 1 54 ? 20.654 40.529 24.556 1.00 28.47 54 PHE B CA 1
ATOM 1516 C C . PHE B 1 54 ? 21.023 39.760 25.813 1.00 28.55 54 PHE B C 1
ATOM 1517 O O . PHE B 1 54 ? 21.946 38.949 25.802 1.00 28.93 54 PHE B O 1
ATOM 1525 N N . ARG B 1 55 ? 20.316 40.031 26.905 1.00 27.91 55 ARG B N 1
ATOM 1526 C CA . ARG B 1 55 ? 20.589 39.329 28.146 1.00 27.12 55 ARG B CA 1
ATOM 1527 C C . ARG B 1 55 ? 19.491 38.329 28.463 1.00 26.27 55 ARG B C 1
ATOM 1528 O O . ARG B 1 55 ? 18.316 38.578 28.211 1.00 25.10 55 ARG B O 1
ATOM 1536 N N . TYR B 1 56 ? 19.898 37.171 28.967 1.00 25.81 56 TYR B N 1
ATOM 1537 C CA . TYR B 1 56 ? 18.958 36.145 29.400 1.00 26.70 56 TYR B CA 1
ATOM 1538 C C . TYR B 1 56 ? 19.558 35.639 30.697 1.00 26.34 56 TYR B C 1
ATOM 1539 O O . TYR B 1 56 ? 20.624 35.019 30.692 1.00 26.58 56 TYR B O 1
ATOM 1548 N N . GLY B 1 57 ? 18.885 35.924 31.806 1.00 26.22 57 GLY B N 1
ATOM 1549 C CA . GLY B 1 57 ? 19.397 35.517 33.099 1.00 25.96 57 GLY B CA 1
ATOM 1550 C C . GLY B 1 57 ? 20.755 36.155 33.308 1.00 27.60 57 GLY B C 1
ATOM 1551 O O . GLY B 1 57 ? 20.917 37.356 33.129 1.00 29.75 57 GLY B O 1
ATOM 1552 N N . SER B 1 58 ? 21.746 35.348 33.662 1.00 28.70 58 SER B N 1
ATOM 1553 C CA . SER B 1 58 ? 23.096 35.851 33.890 1.00 29.52 58 SER B CA 1
ATOM 1554 C C . SER B 1 58 ? 23.976 35.803 32.639 1.00 30.55 58 SER B C 1
ATOM 1555 O O . SER B 1 58 ? 25.168 36.116 32.702 1.00 32.16 58 SER B O 1
ATOM 1558 N N . ALA B 1 59 ? 23.401 35.420 31.502 1.00 29.13 59 ALA B N 1
ATOM 1559 C CA . ALA B 1 59 ? 24.182 35.322 30.278 1.00 28.56 59 ALA B CA 1
ATOM 1560 C C . ALA B 1 59 ? 23.886 36.367 29.205 1.00 28.33 59 ALA B C 1
ATOM 1561 O O . ALA B 1 59 ? 22.773 36.878 29.092 1.00 29.04 59 ALA B O 1
ATOM 1563 N N . GLU B 1 60 ? 24.908 36.679 28.420 1.00 27.24 60 GLU B N 1
ATOM 1564 C CA . GLU B 1 60 ? 24.768 37.608 27.318 1.00 29.00 60 GLU B CA 1
ATOM 1565 C C . GLU B 1 60 ? 24.789 36.695 26.095 1.00 28.37 60 GLU B C 1
ATOM 1566 O O . GLU B 1 60 ? 25.745 35.954 25.881 1.00 29.10 60 GLU B O 1
ATOM 1572 N N . VAL B 1 61 ? 23.716 36.730 25.316 1.00 27.21 61 VAL B N 1
ATOM 1573 C CA . VAL B 1 61 ? 23.589 35.889 24.133 1.00 26.75 61 VAL B CA 1
ATOM 1574 C C . VAL B 1 61 ? 23.764 36.692 22.852 1.00 27.32 61 VAL B C 1
ATOM 1575 O O . VAL B 1 61 ? 23.261 37.808 22.731 1.00 28.64 61 VAL B O 1
ATOM 1579 N N . PHE B 1 62 ? 24.473 36.123 21.890 1.00 26.47 62 PHE B N 1
ATOM 1580 C CA . PHE B 1 62 ? 24.697 36.810 20.626 1.00 24.29 62 PHE B CA 1
ATOM 1581 C C . PHE B 1 62 ? 24.061 36.047 19.477 1.00 23.82 62 PHE B C 1
ATOM 1582 O O . PHE B 1 62 ? 23.920 34.835 19.543 1.00 25.19 62 PHE B O 1
ATOM 1590 N N . VAL B 1 63 ? 23.656 36.764 18.436 1.00 23.15 63 VAL B N 1
ATOM 1591 C CA . VAL B 1 63 ? 23.063 36.135 17.263 1.00 23.03 63 VAL B CA 1
ATOM 1592 C C . VAL B 1 63 ? 23.652 36.760 16.000 1.00 24.17 63 VAL B C 1
ATOM 1593 O O . VAL B 1 63 ? 23.940 37.950 15.972 1.00 24.90 63 VAL B O 1
ATOM 1597 N N . GLN B 1 64 ? 23.839 35.958 14.959 1.00 23.40 64 GLN B N 1
ATOM 1598 C CA . GLN B 1 64 ? 24.383 36.473 13.716 1.00 22.91 64 GLN B CA 1
ATOM 1599 C C . GLN B 1 64 ? 23.722 35.886 12.483 1.00 23.39 64 GLN B C 1
ATOM 1600 O O . GLN B 1 64 ? 23.489 34.680 12.389 1.00 22.32 64 GLN B O 1
ATOM 1606 N N . LEU B 1 65 ? 23.417 36.763 11.538 1.00 22.20 65 LEU B N 1
ATOM 1607 C CA . LEU B 1 65 ? 22.832 36.362 10.278 1.00 22.09 65 LEU B CA 1
ATOM 1608 C C . LEU B 1 65 ? 23.888 36.843 9.292 1.00 24.09 65 LEU B C 1
ATOM 1609 O O . LEU B 1 65 ? 24.101 38.043 9.156 1.00 24.93 65 LEU B O 1
ATOM 1614 N N . SER B 1 66 ? 24.564 35.915 8.622 1.00 24.96 66 SER B N 1
ATOM 1615 C CA . SER B 1 66 ? 25.622 36.283 7.687 1.00 26.68 66 SER B CA 1
ATOM 1616 C C . SER B 1 66 ? 25.124 36.729 6.314 1.00 27.99 66 SER B C 1
ATOM 1617 O O . SER B 1 66 ? 25.883 37.282 5.525 1.00 28.88 66 SER B O 1
ATOM 1620 N N . GLY B 1 67 ? 23.851 36.487 6.035 1.00 28.67 67 GLY B N 1
ATOM 1621 C CA . GLY B 1 67 ? 23.297 36.863 4.753 1.00 29.37 67 GLY B CA 1
ATOM 1622 C C . GLY B 1 67 ? 21.871 36.379 4.668 1.00 31.76 67 GLY B C 1
ATOM 1623 O O . GLY B 1 67 ? 21.314 35.952 5.677 1.00 32.79 67 GLY B O 1
ATOM 1624 N N . HIS B 1 68 ? 21.285 36.420 3.476 1.00 33.63 68 HIS B N 1
ATOM 1625 C CA . HIS B 1 68 ? 19.906 35.998 3.303 1.00 36.78 68 HIS B CA 1
ATOM 1626 C C . HIS B 1 68 ? 19.662 34.839 2.342 1.00 36.31 68 HIS B C 1
ATOM 1627 O O . HIS B 1 68 ? 18.512 34.502 2.063 1.00 37.30 68 HIS B O 1
ATOM 1634 N N . THR B 1 69 ? 20.718 34.217 1.841 1.00 35.59 69 THR B N 1
ATOM 1635 C CA . THR B 1 69 ? 20.522 33.106 0.921 1.00 35.66 69 THR B CA 1
ATOM 1636 C C . THR B 1 69 ? 20.533 31.773 1.652 1.00 35.77 69 THR B C 1
ATOM 1637 O O . THR B 1 69 ? 21.007 31.685 2.782 1.00 35.22 69 THR B O 1
ATOM 1641 N N . GLU B 1 70 ? 20.012 30.741 0.990 1.00 35.74 70 GLU B N 1
ATOM 1642 C CA . GLU B 1 70 ? 19.934 29.400 1.556 1.00 35.10 70 GLU B CA 1
ATOM 1643 C C . GLU B 1 70 ? 21.257 28.849 2.107 1.00 33.20 70 GLU B C 1
ATOM 1644 O O . GLU B 1 70 ? 21.241 28.041 3.029 1.00 32.34 70 GLU B O 1
ATOM 1650 N N . GLU B 1 71 ? 22.391 29.286 1.562 1.00 31.26 71 GLU B N 1
ATOM 1651 C CA . GLU B 1 71 ? 23.693 28.805 2.034 1.00 31.25 71 GLU B CA 1
ATOM 1652 C C . GLU B 1 71 ? 24.286 29.631 3.169 1.00 30.54 71 GLU B C 1
ATOM 1653 O O . GLU B 1 71 ? 25.353 29.298 3.675 1.00 29.92 71 GLU B O 1
ATOM 1659 N N . ASP B 1 72 ? 23.616 30.712 3.552 1.00 30.06 72 ASP B N 1
ATOM 1660 C CA . ASP B 1 72 ? 24.115 31.574 4.613 1.00 29.87 72 ASP B CA 1
ATOM 1661 C C . ASP B 1 72 ? 23.858 31.000 5.988 1.00 28.78 72 ASP B C 1
ATOM 1662 O O . ASP B 1 72 ? 23.076 30.062 6.147 1.00 27.21 72 ASP B O 1
ATOM 1667 N N . PHE B 1 73 ? 24.499 31.588 6.986 1.00 27.92 73 PHE B N 1
ATOM 1668 C CA . PHE B 1 73 ? 24.388 31.079 8.341 1.00 27.87 73 PHE B CA 1
ATOM 1669 C C . PHE B 1 73 ? 23.705 31.896 9.418 1.00 27.50 73 PHE B C 1
ATOM 1670 O O . PHE B 1 73 ? 23.652 33.130 9.382 1.00 27.89 73 PHE B O 1
ATOM 1678 N N . LEU B 1 74 ? 23.185 31.155 10.386 1.00 26.71 74 LEU B N 1
ATOM 1679 C CA . LEU B 1 74 ? 22.545 31.716 11.558 1.00 26.08 74 LEU B CA 1
ATOM 1680 C C . LEU B 1 74 ? 23.384 31.113 12.673 1.00 25.24 74 LEU B C 1
ATOM 1681 O O . LEU B 1 74 ? 23.461 29.899 12.808 1.00 25.79 74 LEU B O 1
ATOM 1686 N N . THR B 1 75 ? 24.053 31.962 13.437 1.00 23.67 75 THR B N 1
ATOM 1687 C CA . THR B 1 75 ? 24.881 31.486 14.518 1.00 22.34 75 THR B CA 1
ATOM 1688 C C . THR B 1 75 ? 24.411 32.145 15.796 1.00 23.35 75 THR B C 1
ATOM 1689 O O . THR B 1 75 ? 24.316 33.359 15.876 1.00 24.68 75 THR B O 1
ATOM 1693 N N . ILE B 1 76 ? 24.101 31.319 16.787 1.00 23.79 76 ILE B N 1
ATOM 1694 C CA . ILE B 1 76 ? 23.633 31.771 18.089 1.00 22.41 76 ILE B CA 1
ATOM 1695 C C . ILE B 1 76 ? 24.636 31.237 19.105 1.00 23.50 76 ILE B C 1
ATOM 1696 O O . ILE B 1 76 ? 24.864 30.028 19.160 1.00 23.72 76 ILE B O 1
ATOM 1701 N N . TRP B 1 77 ? 25.238 32.123 19.899 1.00 23.41 77 TRP B N 1
ATOM 1702 C CA . TRP B 1 77 ? 26.228 31.695 20.882 1.00 24.12 77 TRP B CA 1
ATOM 1703 C C . TRP B 1 77 ? 26.307 32.575 22.122 1.00 25.40 77 TRP B C 1
ATOM 1704 O O . TRP B 1 77 ? 25.746 33.658 22.151 1.00 26.04 77 TRP B O 1
ATOM 1715 N N . SER B 1 78 ? 27.002 32.092 23.151 1.00 25.42 78 SER B N 1
ATOM 1716 C CA . SER B 1 78 ? 27.161 32.837 24.396 1.00 26.68 78 SER B CA 1
ATOM 1717 C C . SER B 1 78 ? 28.357 32.366 25.212 1.00 27.11 78 SER B C 1
ATOM 1718 O O . SER B 1 78 ? 28.602 31.176 25.325 1.00 27.78 78 SER B O 1
ATOM 1721 N N . PRO B 1 79 ? 29.136 33.302 25.771 1.00 27.83 79 PRO B N 1
ATOM 1722 C CA . PRO B 1 79 ? 30.296 32.898 26.578 1.00 28.55 79 PRO B CA 1
ATOM 1723 C C . PRO B 1 79 ? 29.839 32.469 27.986 1.00 29.22 79 PRO B C 1
ATOM 1724 O O . PRO B 1 79 ? 29.092 33.185 28.648 1.00 30.12 79 PRO B O 1
ATOM 1728 N N . VAL B 1 80 ? 30.278 31.292 28.431 1.00 29.72 80 VAL B N 1
ATOM 1729 C CA . VAL B 1 80 ? 29.860 30.764 29.732 1.00 30.87 80 VAL B CA 1
ATOM 1730 C C . VAL B 1 80 ? 30.952 30.546 30.779 1.00 31.48 80 VAL B C 1
ATOM 1731 O O . VAL B 1 80 ? 30.649 30.284 31.943 1.00 32.97 80 VAL B O 1
ATOM 1735 N N . LEU B 1 81 ? 32.212 30.640 30.376 1.00 32.03 81 LEU B N 1
ATOM 1736 C CA . LEU B 1 81 ? 33.305 30.461 31.319 1.00 33.59 81 LEU B CA 1
ATOM 1737 C C . LEU B 1 81 ? 34.652 30.852 30.708 1.00 34.19 81 LEU B C 1
ATOM 1738 O O . LEU B 1 81 ? 35.091 30.271 29.713 1.00 34.03 81 LEU B O 1
ATOM 1743 N N . PRO B 1 82 ? 35.320 31.857 31.294 1.00 34.75 82 PRO B N 1
ATOM 1744 C CA . PRO B 1 82 ? 36.614 32.292 30.769 1.00 35.80 82 PRO B CA 1
ATOM 1745 C C . PRO B 1 82 ? 37.736 31.299 31.072 1.00 37.30 82 PRO B C 1
ATOM 1746 O O . PRO B 1 82 ? 37.758 30.671 32.128 1.00 36.74 82 PRO B O 1
ATOM 1750 N N . LEU B 1 83 ? 38.658 31.150 30.127 1.00 39.29 83 LEU B N 1
ATOM 1751 C CA . LEU B 1 83 ? 39.781 30.236 30.295 1.00 41.48 83 LEU B CA 1
ATOM 1752 C C . LEU B 1 83 ? 41.032 31.099 30.370 1.00 43.02 83 LEU B C 1
ATOM 1753 O O . LEU B 1 83 ? 41.034 32.214 29.859 1.00 44.15 83 LEU B O 1
ATOM 1758 N N . PRO B 1 84 ? 42.121 30.597 30.982 1.00 44.19 84 PRO B N 1
ATOM 1759 C CA . PRO B 1 84 ? 42.376 29.304 31.636 1.00 44.33 84 PRO B CA 1
ATOM 1760 C C . PRO B 1 84 ? 41.542 28.993 32.858 1.00 44.09 84 PRO B C 1
ATOM 1761 O O . PRO B 1 84 ? 40.863 29.861 33.397 1.00 45.06 84 PRO B O 1
ATOM 1765 N N . VAL B 1 85 ? 41.615 27.733 33.278 1.00 43.94 85 VAL B N 1
ATOM 1766 C CA . VAL B 1 85 ? 40.917 27.238 34.456 1.00 44.56 85 VAL B CA 1
ATOM 1767 C C . VAL B 1 85 ? 41.868 26.194 35.059 1.00 45.08 85 VAL B C 1
ATOM 1768 O O . VAL B 1 85 ? 42.715 25.651 34.351 1.00 44.73 85 VAL B O 1
ATOM 1772 N N . ALA B 1 86 ? 41.748 25.902 36.347 1.00 45.94 86 ALA B N 1
ATOM 1773 C CA . ALA B 1 86 ? 42.668 24.949 36.971 1.00 46.89 86 ALA B CA 1
ATOM 1774 C C . ALA B 1 86 ? 42.651 23.529 36.400 1.00 47.13 86 ALA B C 1
ATOM 1775 O O . ALA B 1 86 ? 43.683 23.029 35.935 1.00 47.05 86 ALA B O 1
ATOM 1777 N N . ASP B 1 87 ? 41.494 22.873 36.449 1.00 46.90 87 ASP B N 1
ATOM 1778 C CA . ASP B 1 87 ? 41.392 21.502 35.947 1.00 46.76 87 ASP B CA 1
ATOM 1779 C C . ASP B 1 87 ? 40.798 21.465 34.527 1.00 45.05 87 ASP B C 1
ATOM 1780 O O . ASP B 1 87 ? 39.652 21.054 34.342 1.00 44.47 87 ASP B O 1
ATOM 1785 N N . GLU B 1 88 ? 41.570 21.893 33.531 1.00 43.82 88 GLU B N 1
ATOM 1786 C CA . GLU B 1 88 ? 41.074 21.901 32.153 1.00 44.34 88 GLU B CA 1
ATOM 1787 C C . GLU B 1 88 ? 40.710 20.515 31.617 1.00 44.10 88 GLU B C 1
ATOM 1788 O O . GLU B 1 88 ? 39.804 20.380 30.796 1.00 43.89 88 GLU B O 1
ATOM 1794 N N . LEU B 1 89 ? 41.417 19.486 32.063 1.00 44.04 89 LEU B N 1
ATOM 1795 C CA . LEU B 1 89 ? 41.119 18.148 31.588 1.00 43.65 89 LEU B CA 1
ATOM 1796 C C . LEU B 1 89 ? 39.742 17.729 32.067 1.00 42.89 89 LEU B C 1
ATOM 1797 O O . LEU B 1 89 ? 38.952 17.182 31.299 1.00 43.74 89 LEU B O 1
ATOM 1802 N N . ALA B 1 90 ? 39.452 18.003 33.332 1.00 41.52 90 ALA B N 1
ATOM 1803 C CA . ALA B 1 90 ? 38.166 17.646 33.904 1.00 40.43 90 ALA B CA 1
ATOM 1804 C C . ALA B 1 90 ? 37.030 18.466 33.291 1.00 40.45 90 ALA B C 1
ATOM 1805 O O . ALA B 1 90 ? 35.920 17.960 33.107 1.00 41.16 90 ALA B O 1
ATOM 1807 N N . LEU B 1 91 ? 37.306 19.730 32.982 1.00 39.06 91 LEU B N 1
ATOM 1808 C CA . LEU B 1 91 ? 36.305 20.610 32.389 1.00 38.16 91 LEU B CA 1
ATOM 1809 C C . LEU B 1 91 ? 35.963 20.156 30.970 1.00 38.58 91 LEU B C 1
ATOM 1810 O O . LEU B 1 91 ? 34.801 19.902 30.649 1.00 38.74 91 LEU B O 1
ATOM 1815 N N . TYR B 1 92 ? 36.983 20.066 30.124 1.00 38.00 92 TYR B N 1
ATOM 1816 C CA . TYR B 1 92 ? 36.802 19.651 28.742 1.00 38.14 92 TYR B CA 1
ATOM 1817 C C . TYR B 1 92 ? 36.090 18.308 28.627 1.00 38.41 92 TYR B C 1
ATOM 1818 O O . TYR B 1 92 ? 35.300 18.092 27.705 1.00 38.49 92 TYR B O 1
ATOM 1827 N N . ARG B 1 93 ? 36.365 17.408 29.565 1.00 38.39 93 ARG B N 1
ATOM 1828 C CA . ARG B 1 93 ? 35.728 16.105 29.552 1.00 37.03 93 ARG B CA 1
ATOM 1829 C C . ARG B 1 93 ? 34.249 16.273 29.853 1.00 35.68 93 ARG B C 1
ATOM 1830 O O . ARG B 1 93 ? 33.401 15.657 29.203 1.00 36.25 93 ARG B O 1
ATOM 1838 N N . LYS B 1 94 ? 33.932 17.122 30.821 1.00 34.45 94 LYS B N 1
ATOM 1839 C CA . LYS B 1 94 ? 32.537 17.342 31.185 1.00 34.48 94 LYS B CA 1
ATOM 1840 C C . LYS B 1 94 ? 31.763 17.984 30.037 1.00 33.36 94 LYS B C 1
ATOM 1841 O O . LYS B 1 94 ? 30.625 17.604 29.742 1.00 33.54 94 LYS B O 1
ATOM 1847 N N . LEU B 1 95 ? 32.383 18.964 29.393 1.00 32.33 95 LEU B N 1
ATOM 1848 C CA . LEU B 1 95 ? 31.742 19.657 28.286 1.00 31.91 95 LEU B CA 1
ATOM 1849 C C . LEU B 1 95 ? 31.481 18.710 27.110 1.00 31.22 95 LEU B C 1
ATOM 1850 O O . LEU B 1 95 ? 30.382 18.695 26.553 1.00 31.10 95 LEU B O 1
ATOM 1855 N N . LEU B 1 96 ? 32.481 17.912 26.746 1.00 29.78 96 LEU B N 1
ATOM 1856 C CA . LEU B 1 96 ? 32.330 16.972 25.643 1.00 29.72 96 LEU B CA 1
ATOM 1857 C C . LEU B 1 96 ? 31.390 15.818 25.977 1.00 29.88 96 LEU B C 1
ATOM 1858 O O . LEU B 1 96 ? 30.990 15.069 25.091 1.00 31.39 96 LEU B O 1
ATOM 1863 N N . THR B 1 97 ? 31.032 15.677 27.251 1.00 29.27 97 THR B N 1
ATOM 1864 C CA . THR B 1 97 ? 30.125 14.615 27.680 1.00 28.34 97 THR B CA 1
ATOM 1865 C C . THR B 1 97 ? 28.693 15.120 27.657 1.00 27.89 97 THR B C 1
ATOM 1866 O O . THR B 1 97 ? 27.764 14.377 27.358 1.00 27.74 97 THR B O 1
ATOM 1870 N N . LEU B 1 98 ? 28.514 16.390 27.990 1.00 27.78 98 LEU B N 1
ATOM 1871 C CA . LEU B 1 98 ? 27.187 16.993 27.958 1.00 27.20 98 LEU B CA 1
ATOM 1872 C C . LEU B 1 98 ? 26.851 17.211 26.480 1.00 27.19 98 LEU B C 1
ATOM 1873 O O . LEU B 1 98 ? 25.680 17.251 26.091 1.00 28.72 98 LEU B O 1
ATOM 1878 N N . ASN B 1 99 ? 27.890 17.329 25.659 1.00 26.97 99 ASN B N 1
ATOM 1879 C CA . ASN B 1 99 ? 27.698 17.515 24.233 1.00 28.60 99 ASN B CA 1
ATOM 1880 C C . ASN B 1 99 ? 27.013 16.311 23.605 1.00 28.99 99 ASN B C 1
ATOM 1881 O O . ASN B 1 99 ? 26.596 16.346 22.450 1.00 30.61 99 ASN B O 1
ATOM 1886 N N . TRP B 1 100 ? 26.894 15.241 24.374 1.00 28.38 100 TRP B N 1
ATOM 1887 C CA . TRP B 1 100 ? 26.248 14.051 23.866 1.00 29.61 100 TRP B CA 1
ATOM 1888 C C . TRP B 1 100 ? 24.763 14.053 24.193 1.00 30.40 100 TRP B C 1
ATOM 1889 O O . TRP B 1 100 ? 24.349 13.635 25.280 1.00 30.74 100 TRP B O 1
ATOM 1900 N N . LEU B 1 101 ? 23.978 14.542 23.233 1.00 30.99 101 LEU B N 1
ATOM 1901 C CA . LEU B 1 101 ? 22.520 14.626 23.326 1.00 30.57 101 LEU B CA 1
ATOM 1902 C C . LEU B 1 101 ? 21.952 15.657 24.292 1.00 29.99 101 LEU B C 1
ATOM 1903 O O . LEU B 1 101 ? 20.966 16.314 23.974 1.00 30.34 101 LEU B O 1
ATOM 1908 N N . THR B 1 102 ? 22.569 15.805 25.458 1.00 28.84 102 THR B N 1
ATOM 1909 C CA . THR B 1 102 ? 22.095 16.743 26.470 1.00 29.27 102 THR B CA 1
ATOM 1910 C C . THR B 1 102 ? 21.954 18.202 26.040 1.00 28.72 102 THR B C 1
ATOM 1911 O O . THR B 1 102 ? 21.074 18.901 26.524 1.00 29.25 102 THR B O 1
ATOM 1915 N N . THR B 1 103 ? 22.816 18.660 25.140 1.00 27.77 103 THR B N 1
ATOM 1916 C CA . THR B 1 103 ? 22.775 20.040 24.670 1.00 25.82 103 THR B CA 1
ATOM 1917 C C . THR B 1 103 ? 21.843 20.273 23.471 1.00 26.28 103 THR B C 1
ATOM 1918 O O . THR B 1 103 ? 21.716 21.389 22.986 1.00 26.92 103 THR B O 1
ATOM 1922 N N . PHE B 1 104 ? 21.191 19.218 22.998 1.00 26.48 104 PHE B N 1
ATOM 1923 C CA . PHE B 1 104 ? 20.269 19.316 21.868 1.00 26.44 104 PHE B CA 1
ATOM 1924 C C . PHE B 1 104 ? 20.915 19.830 20.568 1.00 26.26 104 PHE B C 1
ATOM 1925 O O . PHE B 1 104 ? 21.984 19.356 20.178 1.00 26.05 104 PHE B O 1
ATOM 1933 N N . GLU B 1 105 ? 20.273 20.780 19.891 1.00 25.83 105 GLU B N 1
ATOM 1934 C CA . GLU B 1 105 ? 20.830 21.321 18.648 1.00 24.59 105 GLU B CA 1
ATOM 1935 C C . GLU B 1 105 ? 22.080 22.143 18.924 1.00 24.42 105 GLU B C 1
ATOM 1936 O O . GLU B 1 105 ? 22.887 22.389 18.017 1.00 24.82 105 GLU B O 1
ATOM 1942 N N . ALA B 1 106 ? 22.236 22.552 20.183 1.00 23.80 106 ALA B N 1
ATOM 1943 C CA . ALA B 1 106 ? 23.389 23.334 20.614 1.00 23.73 106 ALA B CA 1
ATOM 1944 C C . ALA B 1 106 ? 24.526 22.423 21.077 1.00 24.35 106 ALA B C 1
ATOM 1945 O O . ALA B 1 106 ? 24.435 21.196 20.981 1.00 23.83 106 ALA B O 1
ATOM 1947 N N . HIS B 1 107 ? 25.599 23.041 21.569 1.00 24.47 107 HIS B N 1
ATOM 1948 C CA . HIS B 1 107 ? 26.766 22.318 22.067 1.00 23.87 107 HIS B CA 1
ATOM 1949 C C . HIS B 1 107 ? 27.821 23.276 22.615 1.00 24.99 107 HIS B C 1
ATOM 1950 O O . HIS B 1 107 ? 27.734 24.483 22.395 1.00 25.99 107 HIS B O 1
ATOM 1957 N N . PHE B 1 108 ? 28.811 22.725 23.326 1.00 24.50 108 PHE B N 1
ATOM 1958 C CA . PHE B 1 108 ? 29.909 23.503 23.894 1.00 23.44 108 PHE B CA 1
ATOM 1959 C C . PHE B 1 108 ? 31.103 23.513 22.963 1.00 24.04 108 PHE B C 1
ATOM 1960 O O . PHE B 1 108 ? 31.365 22.545 22.262 1.00 24.44 108 PHE B O 1
ATOM 1968 N N . ALA B 1 109 ? 31.832 24.619 22.979 1.00 24.12 109 ALA B N 1
ATOM 1969 C CA . ALA B 1 109 ? 33.014 24.790 22.154 1.00 24.11 109 ALA B CA 1
ATOM 1970 C C . ALA B 1 109 ? 33.951 25.763 22.859 1.00 24.64 109 ALA B C 1
ATOM 1971 O O . ALA B 1 109 ? 33.638 26.252 23.946 1.00 24.79 109 ALA B O 1
ATOM 1973 N N . ILE B 1 110 ? 35.095 26.033 22.236 1.00 24.77 110 ILE B N 1
ATOM 1974 C CA . ILE B 1 110 ? 36.070 26.968 22.771 1.00 25.43 110 ILE B CA 1
ATOM 1975 C C . ILE B 1 110 ? 36.344 27.990 21.691 1.00 26.51 110 ILE B C 1
ATOM 1976 O O . ILE B 1 110 ? 36.483 27.625 20.530 1.00 27.88 110 ILE B O 1
ATOM 1981 N N . ALA B 1 111 ? 36.417 29.262 22.065 1.00 27.02 111 ALA B N 1
ATOM 1982 C CA . ALA B 1 111 ? 36.694 30.325 21.105 1.00 28.51 111 ALA B CA 1
ATOM 1983 C C . ALA B 1 111 ? 37.187 31.562 21.830 1.00 31.25 111 ALA B C 1
ATOM 1984 O O . ALA B 1 111 ? 36.600 31.974 22.832 1.00 31.85 111 ALA B O 1
ATOM 1986 N N . GLU B 1 112 ? 38.261 32.159 21.322 1.00 33.93 112 GLU B N 1
ATOM 1987 C CA . GLU B 1 112 ? 38.842 33.357 21.927 1.00 37.17 112 GLU B CA 1
ATOM 1988 C C . GLU B 1 112 ? 39.038 33.262 23.441 1.00 39.37 112 GLU B C 1
ATOM 1989 O O . GLU B 1 112 ? 38.570 34.122 24.203 1.00 39.22 112 GLU B O 1
ATOM 1995 N N . GLU B 1 113 ? 39.721 32.202 23.871 1.00 41.31 113 GLU B N 1
ATOM 1996 C CA . GLU B 1 113 ? 40.021 31.996 25.287 1.00 43.30 113 GLU B CA 1
ATOM 1997 C C . GLU B 1 113 ? 38.791 31.939 26.174 1.00 41.95 113 GLU B C 1
ATOM 1998 O O . GLU B 1 113 ? 38.851 32.288 27.354 1.00 43.06 113 GLU B O 1
ATOM 2004 N N . GLN B 1 114 ? 37.674 31.487 25.628 1.00 39.98 114 GLN B N 1
ATOM 2005 C CA . GLN B 1 114 ? 36.469 31.417 26.435 1.00 37.23 114 GLN B CA 1
ATOM 2006 C C . GLN B 1 114 ? 35.583 30.258 26.004 1.00 34.88 114 GLN B C 1
ATOM 2007 O O . GLN B 1 114 ? 35.483 29.956 24.815 1.00 34.67 114 GLN B O 1
ATOM 2013 N N . VAL B 1 115 ? 34.968 29.586 26.973 1.00 32.21 115 VAL B N 1
ATOM 2014 C CA . VAL B 1 115 ? 34.070 28.474 26.664 1.00 29.76 115 VAL B CA 1
ATOM 2015 C C . VAL B 1 115 ? 32.766 29.035 26.118 1.00 28.76 115 VAL B C 1
ATOM 2016 O O . VAL B 1 115 ? 32.151 29.886 26.755 1.00 28.45 115 VAL B O 1
ATOM 2020 N N . GLN B 1 116 ? 32.341 28.554 24.950 1.00 27.97 116 GLN B N 1
ATOM 2021 C CA . GLN B 1 116 ? 31.103 29.032 24.330 1.00 26.58 116 GLN B CA 1
ATOM 2022 C C . GLN B 1 116 ? 30.028 27.949 24.237 1.00 26.75 116 GLN B C 1
ATOM 2023 O O . GLN B 1 116 ? 30.334 26.756 24.195 1.00 26.82 116 GLN B O 1
ATOM 2029 N N . VAL B 1 117 ? 28.770 28.386 24.225 1.00 25.90 117 VAL B N 1
ATOM 2030 C CA . VAL B 1 117 ? 27.616 27.507 24.035 1.00 25.37 117 VAL B CA 1
ATOM 2031 C C . VAL B 1 117 ? 27.193 28.026 22.671 1.00 25.11 117 VAL B C 1
ATOM 2032 O O . VAL B 1 117 ? 27.078 29.234 22.484 1.00 25.71 117 VAL B O 1
ATOM 2036 N N . VAL B 1 118 ? 26.966 27.136 21.717 1.00 23.46 118 VAL B N 1
ATOM 2037 C CA . VAL B 1 118 ? 26.633 27.583 20.375 1.00 22.04 118 VAL B CA 1
ATOM 2038 C C . VAL B 1 118 ? 25.809 26.625 19.518 1.00 22.00 118 VAL B C 1
ATOM 2039 O O . VAL B 1 118 ? 25.796 25.417 19.721 1.00 23.46 118 VAL B O 1
ATOM 2043 N N . ALA B 1 119 ? 25.106 27.193 18.555 1.00 21.40 119 ALA B N 1
ATOM 2044 C CA . ALA B 1 119 ? 24.306 26.427 17.612 1.00 21.74 119 ALA B CA 1
ATOM 2045 C C . ALA B 1 119 ? 24.472 27.202 16.309 1.00 23.26 119 ALA B C 1
ATOM 2046 O O . ALA B 1 119 ? 24.294 28.426 16.273 1.00 22.59 119 ALA B O 1
ATOM 2048 N N . SER B 1 120 ? 24.848 26.494 15.251 1.00 22.84 120 SER B N 1
ATOM 2049 C CA . SER B 1 120 ? 25.072 27.131 13.974 1.00 23.20 120 SER B CA 1
ATOM 2050 C C . SER B 1 120 ? 24.421 26.338 12.850 1.00 22.56 120 SER B C 1
ATOM 2051 O O . SER B 1 120 ? 24.540 25.120 12.778 1.00 22.81 120 SER B O 1
ATOM 2054 N N . ARG B 1 121 ? 23.710 27.019 11.970 1.00 22.07 121 ARG B N 1
ATOM 2055 C CA . ARG B 1 121 ? 23.097 26.307 10.866 1.00 22.74 121 ARG B CA 1
ATOM 2056 C C . ARG B 1 121 ? 22.870 27.154 9.643 1.00 24.06 121 ARG B C 1
ATOM 2057 O O . ARG B 1 121 ? 22.920 28.382 9.671 1.00 24.66 121 ARG B O 1
ATOM 2065 N N . THR B 1 122 ? 22.602 26.443 8.566 1.00 24.83 122 THR B N 1
ATOM 2066 C CA . THR B 1 122 ? 22.324 27.003 7.268 1.00 24.46 122 THR B CA 1
ATOM 2067 C C . THR B 1 122 ? 20.858 27.477 7.244 1.00 24.12 122 THR B C 1
ATOM 2068 O O . THR B 1 122 ? 20.033 26.999 8.024 1.00 24.34 122 THR B O 1
ATOM 2072 N N . LEU B 1 123 ? 20.541 28.427 6.369 1.00 23.16 123 LEU B N 1
ATOM 2073 C CA . LEU B 1 123 ? 19.188 28.972 6.288 1.00 21.84 123 LEU B CA 1
ATOM 2074 C C . LEU B 1 123 ? 18.216 28.151 5.474 1.00 23.02 123 LEU B C 1
ATOM 2075 O O . LEU B 1 123 ? 17.011 28.364 5.548 1.00 23.67 123 LEU B O 1
ATOM 2080 N N . GLY B 1 124 ? 18.741 27.220 4.688 1.00 23.62 124 GLY B N 1
ATOM 2081 C CA . GLY B 1 124 ? 17.886 26.374 3.876 1.00 22.93 124 GLY B CA 1
ATOM 2082 C C . GLY B 1 124 ? 16.820 25.647 4.672 1.00 22.60 124 GLY B C 1
ATOM 2083 O O . GLY B 1 124 ? 17.139 24.911 5.594 1.00 22.78 124 GLY B O 1
ATOM 2084 N N . GLY B 1 125 ? 15.556 25.875 4.316 1.00 23.63 125 GLY B N 1
ATOM 2085 C CA . GLY B 1 125 ? 14.430 25.230 4.980 1.00 23.54 125 GLY B CA 1
ATOM 2086 C C . GLY B 1 125 ? 14.084 25.711 6.375 1.00 25.07 125 GLY B C 1
ATOM 2087 O O . GLY B 1 125 ? 13.267 25.097 7.058 1.00 28.00 125 GLY B O 1
ATOM 2088 N N . ILE B 1 126 ? 14.684 26.814 6.801 1.00 24.45 126 ILE B N 1
ATOM 2089 C CA . ILE B 1 126 ? 14.437 27.319 8.138 1.00 25.37 126 ILE B CA 1
ATOM 2090 C C . ILE B 1 126 ? 13.055 27.948 8.333 1.00 26.07 126 ILE B C 1
ATOM 2091 O O . ILE B 1 126 ? 12.486 28.550 7.432 1.00 28.32 126 ILE B O 1
ATOM 2096 N N . THR B 1 127 ? 12.513 27.788 9.527 1.00 26.60 127 THR B N 1
ATOM 2097 C CA . THR B 1 127 ? 11.201 28.324 9.852 1.00 24.52 127 THR B CA 1
ATOM 2098 C C . THR B 1 127 ? 11.281 29.242 11.062 1.00 24.91 127 THR B C 1
ATOM 2099 O O . THR B 1 127 ? 12.289 29.272 11.775 1.00 25.96 127 THR B O 1
ATOM 2103 N N . ALA B 1 128 ? 10.214 29.998 11.287 1.00 24.46 128 ALA B N 1
ATOM 2104 C CA . ALA B 1 128 ? 10.171 30.900 12.420 1.00 23.42 128 ALA B CA 1
ATOM 2105 C C . ALA B 1 128 ? 10.275 30.058 13.685 1.00 23.13 128 ALA B C 1
ATOM 2106 O O . ALA B 1 128 ? 10.988 30.413 14.627 1.00 22.88 128 ALA B O 1
ATOM 2108 N N . GLY B 1 129 ? 9.574 28.927 13.687 1.00 22.65 129 GLY B N 1
ATOM 2109 C CA . GLY B 1 129 ? 9.602 28.040 14.831 1.00 21.52 129 GLY B CA 1
ATOM 2110 C C . GLY B 1 129 ? 10.989 27.562 15.228 1.00 22.54 129 GLY B C 1
ATOM 2111 O O . GLY B 1 129 ? 11.302 27.518 16.412 1.00 22.40 129 GLY B O 1
ATOM 2112 N N . GLU B 1 130 ? 11.824 27.218 14.250 1.00 22.19 130 GLU B N 1
ATOM 2113 C CA . GLU B 1 130 ? 13.171 26.717 14.524 1.00 23.53 130 GLU B CA 1
ATOM 2114 C C . GLU B 1 130 ? 14.101 27.804 15.046 1.00 22.50 130 GLU B C 1
ATOM 2115 O O . GLU B 1 130 ? 14.976 27.548 15.873 1.00 22.89 130 GLU B O 1
ATOM 2121 N N . ILE B 1 131 ? 13.907 29.016 14.551 1.00 22.55 131 ILE B N 1
ATOM 2122 C CA . ILE B 1 131 ? 14.714 30.146 14.968 1.00 22.34 131 ILE B CA 1
ATOM 2123 C C . ILE B 1 131 ? 14.448 30.425 16.442 1.00 22.49 131 ILE B C 1
ATOM 2124 O O . ILE B 1 131 ? 15.373 30.600 17.237 1.00 22.00 131 ILE B O 1
ATOM 2129 N N . SER B 1 132 ? 13.171 30.451 16.803 1.00 22.81 132 SER B N 1
ATOM 2130 C CA . SER B 1 132 ? 12.770 30.689 18.181 1.00 23.36 132 SER B CA 1
ATOM 2131 C C . SER B 1 132 ? 13.288 29.588 19.105 1.00 23.13 132 SER B C 1
ATOM 2132 O O . SER B 1 132 ? 13.678 29.855 20.236 1.00 24.45 132 SER B O 1
ATOM 2135 N N . ARG B 1 133 ? 13.287 28.349 18.624 1.00 22.76 133 ARG B N 1
ATOM 2136 C CA . ARG B 1 133 ? 13.765 27.231 19.420 1.00 22.58 133 ARG B CA 1
ATOM 2137 C C . ARG B 1 133 ? 15.275 27.249 19.631 1.00 22.69 133 ARG B C 1
ATOM 2138 O O . ARG B 1 133 ? 15.736 27.041 20.743 1.00 23.91 133 ARG B O 1
ATOM 2146 N N . LEU B 1 134 ? 16.044 27.489 18.571 1.00 22.11 134 LEU B N 1
ATOM 2147 C CA . LEU B 1 134 ? 17.499 27.512 18.687 1.00 22.55 134 LEU B CA 1
ATOM 2148 C C . LEU B 1 134 ? 17.976 28.599 19.620 1.00 22.14 134 LEU B C 1
ATOM 2149 O O . LEU B 1 134 ? 18.854 28.367 20.434 1.00 21.67 134 LEU B O 1
ATOM 2154 N N . ILE B 1 135 ? 17.402 29.790 19.488 1.00 21.45 135 ILE B N 1
ATOM 2155 C CA . ILE B 1 135 ? 17.786 30.907 20.329 1.00 21.79 135 ILE B CA 1
ATOM 2156 C C . ILE B 1 135 ? 17.453 30.620 21.789 1.00 22.74 135 ILE B C 1
ATOM 2157 O O . ILE B 1 135 ? 18.238 30.936 22.677 1.00 21.26 135 ILE B O 1
ATOM 2162 N N . THR B 1 136 ? 16.296 30.011 22.034 1.00 23.54 136 THR B N 1
ATOM 2163 C CA . THR B 1 136 ? 15.885 29.682 23.398 1.00 24.51 136 THR B CA 1
ATOM 2164 C C . THR B 1 136 ? 16.809 28.623 23.986 1.00 25.79 136 THR B C 1
ATOM 2165 O O . THR B 1 136 ? 17.230 28.711 25.139 1.00 26.51 136 THR B O 1
ATOM 2169 N N . ILE B 1 137 ? 17.130 27.626 23.174 1.00 25.96 137 ILE B N 1
ATOM 2170 C CA . ILE B 1 137 ? 18.001 26.558 23.606 1.00 26.32 137 ILE B CA 1
ATOM 2171 C C . ILE B 1 137 ? 19.361 27.077 24.043 1.00 26.72 137 ILE B C 1
ATOM 2172 O O . ILE B 1 137 ? 19.847 26.710 25.113 1.00 27.71 137 ILE B O 1
ATOM 2177 N N . VAL B 1 138 ? 19.981 27.926 23.227 1.00 26.62 138 VAL B N 1
ATOM 2178 C CA . VAL B 1 138 ? 21.288 28.467 23.580 1.00 25.72 138 VAL B CA 1
ATOM 2179 C C . VAL B 1 138 ? 21.171 29.389 24.788 1.00 25.53 138 VAL B C 1
ATOM 2180 O O . VAL B 1 138 ? 21.992 29.341 25.691 1.00 25.43 138 VAL B O 1
ATOM 2184 N N . ALA B 1 139 ? 20.133 30.214 24.807 1.00 25.90 139 ALA B N 1
ATOM 2185 C CA . ALA B 1 139 ? 19.921 31.152 25.903 1.00 25.66 139 ALA B CA 1
ATOM 2186 C C . ALA B 1 139 ? 19.753 30.459 27.252 1.00 26.30 139 ALA B C 1
ATOM 2187 O O . ALA B 1 139 ? 20.369 30.858 28.243 1.00 25.27 139 ALA B O 1
ATOM 2189 N N . THR B 1 140 ? 18.926 29.420 27.297 1.00 26.43 140 THR B N 1
ATOM 2190 C CA . THR B 1 140 ? 18.713 28.749 28.563 1.00 28.36 140 THR B CA 1
ATOM 2191 C C . THR B 1 140 ? 19.907 27.877 28.964 1.00 28.34 140 THR B C 1
ATOM 2192 O O . THR B 1 140 ? 20.211 27.747 30.145 1.00 28.11 140 THR B O 1
ATOM 2196 N N . LEU B 1 141 ? 20.604 27.305 27.991 1.00 28.93 141 LEU B N 1
ATOM 2197 C CA . LEU B 1 141 ? 21.778 26.490 28.299 1.00 29.69 141 LEU B CA 1
ATOM 2198 C C . LEU B 1 141 ? 22.871 27.361 28.907 1.00 30.35 141 LEU B C 1
ATOM 2199 O O . LEU B 1 141 ? 23.562 26.942 29.835 1.00 31.52 141 LEU B O 1
ATOM 2204 N N . ALA B 1 142 ? 23.018 28.571 28.371 1.00 29.75 142 ALA B N 1
ATOM 2205 C CA . ALA B 1 142 ? 24.021 29.525 28.835 1.00 30.11 142 ALA B CA 1
ATOM 2206 C C . ALA B 1 142 ? 23.713 30.023 30.250 1.00 30.78 142 ALA B C 1
ATOM 2207 O O . ALA B 1 142 ? 24.595 30.093 31.103 1.00 31.06 142 ALA B O 1
ATOM 2209 N N . ASP B 1 143 ? 22.457 30.372 30.490 1.00 31.44 143 ASP B N 1
ATOM 2210 C CA . ASP B 1 143 ? 22.046 30.850 31.799 1.00 33.95 143 ASP B CA 1
ATOM 2211 C C . ASP B 1 143 ? 22.230 29.765 32.863 1.00 35.36 143 ASP B C 1
ATOM 2212 O O . ASP B 1 143 ? 22.628 30.063 33.983 1.00 35.45 143 ASP B O 1
ATOM 2217 N N . ASP B 1 144 ? 21.947 28.514 32.501 1.00 36.66 144 ASP B N 1
ATOM 2218 C CA . ASP B 1 144 ? 22.085 27.391 33.421 1.00 37.27 144 ASP B CA 1
ATOM 2219 C C . ASP B 1 144 ? 23.539 27.075 33.764 1.00 38.73 144 ASP B C 1
ATOM 2220 O O . ASP B 1 144 ? 23.895 26.954 34.939 1.00 41.46 144 ASP B O 1
ATOM 2225 N N . TYR B 1 145 ? 24.389 26.961 32.752 1.00 38.57 145 TYR B N 1
ATOM 2226 C CA . TYR B 1 145 ? 25.774 26.593 32.989 1.00 39.02 145 TYR B CA 1
ATOM 2227 C C . TYR B 1 145 ? 26.847 27.626 33.334 1.00 40.59 145 TYR B C 1
ATOM 2228 O O . TYR B 1 145 ? 27.873 27.248 33.900 1.00 39.84 145 TYR B O 1
ATOM 2237 N N . ASP B 1 146 ? 26.663 28.908 33.022 1.00 42.54 146 ASP B N 1
ATOM 2238 C CA . ASP B 1 146 ? 27.730 29.849 33.365 1.00 44.77 146 ASP B CA 1
ATOM 2239 C C . ASP B 1 146 ? 27.978 29.895 34.882 1.00 45.63 146 ASP B C 1
ATOM 2240 O O . ASP B 1 146 ? 29.125 30.001 35.331 1.00 45.53 146 ASP B O 1
ATOM 2245 N N . ASP B 1 147 ? 26.914 29.792 35.672 1.00 46.55 147 ASP B N 1
ATOM 2246 C CA . ASP B 1 147 ? 27.058 29.808 37.123 1.00 47.93 147 ASP B CA 1
ATOM 2247 C C . ASP B 1 147 ? 27.569 28.455 37.596 1.00 47.70 147 ASP B C 1
ATOM 2248 O O . ASP B 1 147 ? 28.533 28.363 38.363 1.00 48.15 147 ASP B O 1
ATOM 2253 N N . ALA B 1 148 ? 26.922 27.397 37.128 1.00 46.90 148 ALA B N 1
ATOM 2254 C CA . ALA B 1 148 ? 27.326 26.065 37.514 1.00 46.29 148 ALA B CA 1
ATOM 2255 C C . ALA B 1 148 ? 28.791 25.828 37.178 1.00 46.11 148 ALA B C 1
ATOM 2256 O O . ALA B 1 148 ? 29.530 25.281 37.983 1.00 46.63 148 ALA B O 1
ATOM 2258 N N . LEU B 1 149 ? 29.229 26.259 36.005 1.00 46.42 149 LEU B N 1
ATOM 2259 C CA . LEU B 1 149 ? 30.614 26.021 35.608 1.00 46.45 149 LEU B CA 1
AT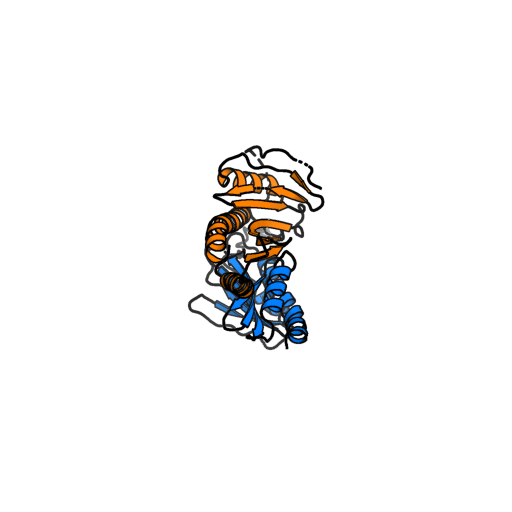OM 2260 C C . LEU B 1 149 ? 31.637 26.841 36.370 1.00 47.65 149 LEU B C 1
ATOM 2261 O O . LEU B 1 149 ? 32.767 26.390 36.579 1.00 47.05 149 LEU B O 1
ATOM 2266 N N . ARG B 1 150 ? 31.241 28.044 36.777 1.00 49.73 150 ARG B N 1
ATOM 2267 C CA . ARG B 1 150 ? 32.118 28.952 37.523 1.00 51.25 150 ARG B CA 1
ATOM 2268 C C . ARG B 1 150 ? 32.329 28.354 38.916 1.00 51.14 150 ARG B C 1
ATOM 2269 O O . ARG B 1 150 ? 33.449 28.286 39.430 1.00 50.58 150 ARG B O 1
ATOM 2277 N N . ALA B 1 151 ? 31.230 27.917 39.517 1.00 50.40 151 ALA B N 1
ATOM 2278 C CA . ALA B 1 151 ? 31.276 27.317 40.836 1.00 50.45 151 ALA B CA 1
ATOM 2279 C C . ALA B 1 151 ? 32.265 26.154 40.867 1.00 51.14 151 ALA B C 1
ATOM 2280 O O . ALA B 1 151 ? 33.236 26.165 41.623 1.00 52.43 151 ALA B O 1
ATOM 2282 N N . GLU B 1 152 ? 32.021 25.161 40.022 1.00 51.27 152 GLU B N 1
ATOM 2283 C CA . GLU B 1 152 ? 32.845 23.963 39.975 1.00 50.45 152 GLU B CA 1
ATOM 2284 C C . GLU B 1 152 ? 34.284 24.086 39.482 1.00 49.77 152 GLU B C 1
ATOM 2285 O O . GLU B 1 152 ? 35.115 23.242 39.823 1.00 50.29 152 GLU B O 1
ATOM 2291 N N . PHE B 1 153 ? 34.606 25.113 38.701 1.00 48.85 153 PHE B N 1
ATOM 2292 C CA . PHE B 1 153 ? 35.967 25.213 38.185 1.00 48.67 153 PHE B CA 1
ATOM 2293 C C . PHE B 1 153 ? 36.689 26.499 38.481 1.00 50.06 153 PHE B C 1
ATOM 2294 O O . PHE B 1 153 ? 37.920 26.529 38.500 1.00 50.34 153 PHE B O 1
ATOM 2302 N N . LYS B 1 154 ? 35.939 27.572 38.694 1.00 52.18 154 LYS B N 1
ATOM 2303 C CA . LYS B 1 154 ? 36.554 28.851 39.017 1.00 54.03 154 LYS B CA 1
ATOM 2304 C C . LYS B 1 154 ? 36.738 28.940 40.530 1.00 54.95 154 LYS B C 1
ATOM 2305 O O . LYS B 1 154 ? 37.910 28.982 40.955 1.00 55.21 154 LYS B O 1
#

Solvent-accessible surface area: 14178 Å² total

InterPro domains:
  IPR019660 Putative sensory transduction regulator YbjN [PF10722] (23-148)

Organism: Thermosynechococcus vestitus (strain NIES-2133 / IAM M-273 / BP-1) (NCBI:txid197221)

Foldseek 3Di:
DADDPPPPDDDDPDDACLQPVPVLLVVLCVPQADDPDKDWDADCQAIKIHAHAPWDKIWGWSHRDQQTKIKIKTFQFADDFPCVPVVVVVQVVCQPCVLPQWGWDDDPRTIMIMHMDGSPPDDSVVSSVRNVSNNVVSNVRSVVVVVPTD/DKAKDFQDQDVCLVCVVVLLSVLQQVQADDDTKMWTADPQATKIHAHAPWDKMWGWRDRDQATKIKIKTFQFADDWDCPVVVVVVQVVCQPCVLPQWGWDDDPRTIMIMHMDGNHPDDSVVSSVRNVSRNVVRNVRSVVVVVVID

Secondary structure (DSSP, 8-state):
-----S-S-----PPPTTTTHHHHHHHHHHHH--SSPP--EEETTEEE--EETTEE-EEEE--SSTT-EEEEEEEEEES--TTHHHHHHHHHHHTTTTTTT-EEEEETTEEEEEEEEE-TT--HHHHHHHHHHHHHHHHHHHHHHHHHH-/----EE-----TTTSHHHHHHHHHHHH--SSPPEEEEETTEEE--EETTEE-EEEE--SSTT-EEEEEEEEEES--TTHHHHHHHHHHHTTTTTTT-EEEEETTEEEEEEEEE-TT--HHHHHHHHHHHHHHHHHHHHHHHHHH-

Sequence (295 aa):
LTVSEVQPVSPASLDAPLENAVEIIETVISSLHQGDAPLVGQTDSGKIWFRYGSAEVFVQLSGHTEEDFLTIWSPVLPLPVADELALYRKLLTLNWLTTFEAHFAIAEEQVQVVASRTLGGITAGEISRLITIVATLADDYDDALRAEFKSLTVSEVQPVAPLENAVEIIETVISSLHQGDAPLVGQTDSGKIWFRYGSAEVFVQLSGHTEEDFLTIWSPVLPLPVADELALYRKLLTLNWLTTFEAHFAIAEEQVQVVASRTLGGITAGEISRLITIVATLADDYDDALRAEFK

B-factor: mean 33.8, std 10.79, range [15.95, 81.1]